Protein AF-A0A7V8G8L2-F1 (afdb_monomer_lite)

Radius of gyration: 20.31 Å; chains: 1; bounding box: 73×41×54 Å

Secondary structure (DSSP, 8-state):
-PPPPEEEHHHHHHHHHHHHHHHTT--TTHHHHHHHHHHHHHHHTT--HHHHHHHHHHHHHTTGGGGTTHHHHHHHHS-HHHHHHHHHT---HHHHHHHHTT-HHHHHHHHHHHHHHHHHTT--HHHHHHHTTTT--TTS--SSS---TTSS-HHHHHHHHHHHHHHHHHHH-HHHHHHHHHTTBTTTB-HHHHHHHHHHHHHHHHHHHTTGGGG-PPPSGGGTS-EEEHHHHHHHHHTTSGGGTTHHHHT-GGG-----S-----------

Sequence (272 aa):
MQPIAHVPLFDAIKALAFVGDLSMGQPIDHSARVAWIAARLAQAMGRDDAAQGHAACVALLRWSGCTANAPEFSDLLGDDVGGRRAMLATASAREAAAFAGTVGSLAEIHCEVSGEIARFLGLPEAVERPLRHMFENFDGSGKPAGLAAPHIPEAVYLATLAGDLEIFSRTHGLQSALRQIAERADGRYPAALVQVAQQHAVDWLHALDQGAAADLQAPEGALRDAVAPLELIADVIDLKMPWMTGFSRRADPWHRPCLGAERGLGFTEVAQ

Structure (mmCIF, N/CA/C/O backbone):
data_AF-A0A7V8G8L2-F1
#
_entry.id   AF-A0A7V8G8L2-F1
#
loop_
_atom_site.group_PDB
_atom_site.id
_atom_site.type_symbol
_atom_site.label_atom_id
_atom_site.label_alt_id
_atom_site.label_comp_id
_atom_site.label_asym_id
_atom_site.label_entity_id
_atom_site.label_seq_id
_atom_site.pdbx_PDB_ins_code
_atom_site.Cartn_x
_atom_site.Cartn_y
_atom_site.Cartn_z
_atom_site.occupancy
_atom_site.B_iso_or_equiv
_atom_site.auth_seq_id
_atom_site.auth_comp_id
_atom_site.auth_asym_id
_atom_site.auth_atom_id
_atom_site.pdbx_PDB_model_num
ATOM 1 N N . MET A 1 1 ? 11.227 -15.671 -32.724 1.00 49.16 1 MET A N 1
ATOM 2 C CA . MET A 1 1 ? 10.644 -15.135 -31.477 1.00 49.16 1 MET A CA 1
ATOM 3 C C . MET A 1 1 ? 11.327 -15.880 -30.346 1.00 49.16 1 MET A C 1
ATOM 5 O O . MET A 1 1 ? 11.223 -17.101 -30.332 1.00 49.16 1 MET A O 1
ATOM 9 N N . GLN A 1 2 ? 12.145 -15.210 -29.531 1.00 53.59 2 GLN A N 1
ATOM 10 C CA . GLN A 1 2 ? 12.732 -15.862 -28.354 1.00 53.59 2 GLN A CA 1
ATOM 11 C C . GLN A 1 2 ? 11.617 -16.179 -27.342 1.00 53.59 2 GLN A C 1
ATOM 13 O O . GLN A 1 2 ? 10.608 -15.468 -27.329 1.00 53.59 2 GLN A O 1
ATOM 18 N N . PRO A 1 3 ? 11.743 -17.263 -26.559 1.00 57.56 3 PRO A N 1
ATOM 19 C CA . PRO A 1 3 ? 10.764 -17.587 -25.533 1.00 57.56 3 PRO A CA 1
ATOM 20 C C . PRO A 1 3 ? 10.784 -16.503 -24.451 1.00 57.56 3 PRO A C 1
ATOM 22 O O . PRO A 1 3 ? 11.831 -16.221 -23.878 1.00 57.56 3 PRO A O 1
ATOM 25 N N . ILE A 1 4 ? 9.619 -15.908 -24.196 1.00 73.00 4 ILE A N 1
ATOM 26 C CA . ILE A 1 4 ? 9.381 -14.987 -23.081 1.00 73.00 4 ILE A CA 1
ATOM 27 C C . ILE A 1 4 ? 9.671 -15.756 -21.788 1.00 73.00 4 ILE A C 1
ATOM 29 O O . ILE A 1 4 ? 9.099 -16.830 -21.561 1.00 73.00 4 ILE A O 1
ATOM 33 N N . ALA A 1 5 ? 10.581 -15.247 -20.962 1.00 83.44 5 ALA A N 1
ATOM 34 C CA . ALA A 1 5 ? 10.903 -15.880 -19.692 1.00 83.44 5 ALA A CA 1
ATOM 35 C C . ALA A 1 5 ? 9.795 -15.568 -18.677 1.00 83.44 5 ALA A C 1
ATOM 37 O O . ALA A 1 5 ? 9.441 -14.411 -18.464 1.00 83.44 5 ALA A O 1
ATOM 38 N N . HIS A 1 6 ? 9.240 -16.610 -18.061 1.00 90.38 6 HIS A N 1
ATOM 39 C CA . HIS A 1 6 ? 8.133 -16.488 -17.118 1.00 90.38 6 HIS A CA 1
ATOM 40 C C . HIS A 1 6 ? 8.573 -16.876 -15.708 1.00 90.38 6 HIS A C 1
ATOM 42 O O . HIS A 1 6 ? 9.381 -17.789 -15.529 1.00 90.38 6 HIS A O 1
ATOM 48 N N . VAL A 1 7 ? 7.998 -16.208 -14.714 1.00 93.94 7 VAL A N 1
ATOM 49 C CA . VAL A 1 7 ? 8.152 -16.517 -13.285 1.00 93.94 7 VAL A CA 1
ATOM 50 C C . VAL A 1 7 ? 6.784 -16.723 -12.641 1.00 93.94 7 VAL A C 1
ATOM 52 O O . VAL A 1 7 ? 5.790 -16.246 -13.197 1.00 93.94 7 VAL A O 1
ATOM 55 N N . PRO A 1 8 ? 6.697 -17.395 -11.476 1.00 94.75 8 PRO A N 1
ATOM 56 C CA . PRO A 1 8 ? 5.461 -17.425 -10.704 1.00 94.75 8 PRO A CA 1
ATOM 57 C C . PRO A 1 8 ? 4.927 -16.006 -10.489 1.00 94.75 8 PRO A C 1
ATOM 59 O O . PRO A 1 8 ? 5.675 -15.098 -10.115 1.00 94.75 8 PRO A O 1
ATOM 62 N N . LEU A 1 9 ? 3.632 -15.800 -10.723 1.00 95.12 9 LEU A N 1
ATOM 63 C CA . LEU A 1 9 ? 3.004 -14.479 -10.666 1.00 95.12 9 LEU A CA 1
ATOM 64 C C . LEU A 1 9 ? 3.235 -13.805 -9.310 1.00 95.12 9 LEU A C 1
ATOM 66 O O . LEU A 1 9 ? 3.540 -12.617 -9.236 1.00 95.12 9 LEU A O 1
ATOM 70 N N . PHE A 1 10 ? 3.144 -14.572 -8.226 1.00 94.19 10 PHE A N 1
ATOM 71 C CA . PHE A 1 10 ? 3.362 -14.039 -6.888 1.00 94.19 10 PHE A CA 1
ATOM 72 C C . PHE A 1 10 ? 4.813 -13.595 -6.642 1.00 94.19 10 PHE A C 1
ATOM 74 O O . PHE A 1 10 ? 5.045 -12.631 -5.913 1.00 94.19 10 PHE A O 1
ATOM 81 N N . ASP A 1 11 ? 5.794 -14.228 -7.289 1.00 94.38 11 ASP A N 1
ATOM 82 C CA . ASP A 1 11 ? 7.187 -13.773 -7.240 1.00 94.38 11 ASP A CA 1
ATOM 83 C C . ASP A 1 11 ? 7.372 -12.464 -8.013 1.00 94.38 11 ASP A C 1
ATOM 85 O O . ASP A 1 11 ? 8.056 -11.565 -7.523 1.00 94.38 11 ASP A O 1
ATOM 89 N N . ALA A 1 12 ? 6.694 -12.302 -9.155 1.00 95.62 12 ALA A N 1
ATOM 90 C CA . ALA A 1 12 ? 6.661 -11.025 -9.868 1.00 95.62 12 ALA A CA 1
ATOM 91 C C . ALA A 1 12 ? 6.035 -9.911 -9.014 1.00 95.62 12 ALA A C 1
ATOM 93 O O . ALA A 1 12 ? 6.596 -8.821 -8.918 1.00 95.62 12 ALA A O 1
ATOM 94 N N . ILE A 1 13 ? 4.921 -10.191 -8.328 1.00 96.44 13 ILE A N 1
ATOM 95 C CA . ILE A 1 13 ? 4.277 -9.240 -7.408 1.00 96.44 13 ILE A CA 1
ATOM 96 C C . ILE A 1 13 ? 5.235 -8.832 -6.283 1.00 96.44 13 ILE A C 1
ATOM 98 O O . ILE A 1 13 ? 5.373 -7.642 -6.007 1.00 96.44 13 ILE A O 1
ATOM 102 N N . LYS A 1 14 ? 5.925 -9.790 -5.649 1.00 95.44 14 LYS A N 1
ATOM 103 C CA . LYS A 1 14 ? 6.911 -9.496 -4.593 1.00 95.44 14 LYS A CA 1
ATOM 104 C C . LYS A 1 14 ? 8.087 -8.668 -5.117 1.00 95.44 14 LYS A C 1
ATOM 106 O O . LYS A 1 14 ? 8.526 -7.749 -4.432 1.00 95.44 14 LYS A O 1
ATOM 111 N N . ALA A 1 15 ? 8.572 -8.950 -6.326 1.00 95.69 15 ALA A N 1
ATOM 112 C CA . ALA A 1 15 ? 9.631 -8.162 -6.954 1.00 95.69 15 ALA A CA 1
ATOM 113 C C . ALA A 1 15 ? 9.184 -6.713 -7.219 1.00 95.69 15 ALA A C 1
ATOM 115 O O . ALA A 1 15 ? 9.911 -5.773 -6.904 1.00 95.69 15 ALA A O 1
ATOM 116 N N . LEU A 1 16 ? 7.966 -6.518 -7.732 1.00 96.69 16 LEU A N 1
ATOM 117 C CA . LEU A 1 16 ? 7.388 -5.187 -7.935 1.00 96.69 16 LEU A CA 1
ATOM 118 C C . LEU A 1 16 ? 7.157 -4.448 -6.611 1.00 96.69 16 LEU A C 1
ATOM 120 O O . LEU A 1 16 ? 7.419 -3.251 -6.531 1.00 96.69 16 LEU A O 1
ATOM 124 N N . ALA A 1 17 ? 6.724 -5.155 -5.566 1.00 97.06 17 ALA A N 1
ATOM 125 C CA . ALA A 1 17 ? 6.572 -4.597 -4.225 1.00 97.06 17 ALA A CA 1
ATOM 126 C C . ALA A 1 17 ? 7.914 -4.099 -3.663 1.00 97.06 17 ALA A C 1
ATOM 128 O O . ALA A 1 17 ? 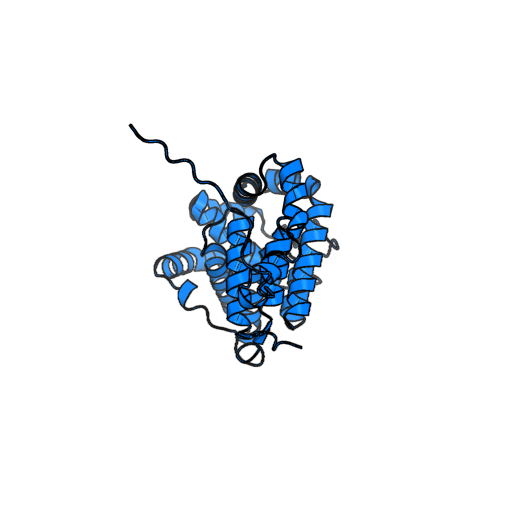7.994 -2.980 -3.162 1.00 97.06 17 ALA A O 1
ATOM 129 N N . PHE A 1 18 ? 8.983 -4.884 -3.830 1.00 95.88 18 PHE A N 1
ATOM 130 C CA . PHE A 1 18 ? 10.344 -4.498 -3.449 1.00 95.88 18 PHE A CA 1
ATOM 131 C C . PHE A 1 18 ? 10.816 -3.233 -4.186 1.00 95.88 18 PHE A C 1
ATOM 133 O O . PHE A 1 18 ? 11.329 -2.301 -3.565 1.00 95.88 18 PHE A O 1
ATOM 140 N N . VAL A 1 19 ? 10.599 -3.159 -5.504 1.00 94.75 19 VAL A N 1
ATOM 141 C CA . VAL A 1 19 ? 10.906 -1.956 -6.302 1.00 94.75 19 VAL A CA 1
ATOM 142 C C . VAL A 1 19 ? 10.087 -0.755 -5.816 1.00 94.75 19 VAL A C 1
ATOM 144 O O . VAL A 1 19 ? 10.625 0.345 -5.675 1.00 94.75 19 VAL A O 1
ATOM 147 N N . GLY A 1 20 ? 8.804 -0.964 -5.520 1.00 96.00 20 GLY A N 1
ATOM 148 C CA . GLY A 1 20 ? 7.908 0.053 -4.977 1.00 96.00 20 GLY A CA 1
ATOM 149 C C . GLY A 1 20 ? 8.378 0.599 -3.628 1.00 96.00 20 GLY A C 1
ATOM 150 O O . GLY A 1 20 ? 8.410 1.815 -3.445 1.00 96.00 20 GLY A O 1
ATOM 151 N N . ASP A 1 21 ? 8.809 -0.268 -2.710 1.00 97.25 21 ASP A N 1
ATOM 152 C CA . ASP A 1 21 ? 9.342 0.136 -1.405 1.00 97.25 21 ASP A CA 1
ATOM 153 C C . ASP A 1 21 ? 10.580 1.024 -1.552 1.00 97.25 21 ASP A C 1
ATOM 155 O O . ASP A 1 21 ? 10.631 2.109 -0.964 1.00 97.25 21 ASP A O 1
ATOM 159 N N . LEU A 1 22 ? 11.530 0.631 -2.407 1.00 95.38 22 LEU A N 1
ATOM 160 C CA . LEU A 1 22 ? 12.705 1.449 -2.714 1.00 95.38 22 LEU A CA 1
ATOM 161 C C . LEU A 1 22 ? 12.313 2.796 -3.333 1.00 95.38 22 LEU A C 1
ATOM 163 O O . LEU A 1 22 ? 12.832 3.837 -2.930 1.00 95.38 22 LEU A O 1
ATOM 167 N N . SER A 1 23 ? 11.357 2.797 -4.266 1.00 93.81 23 SER A N 1
ATOM 168 C CA . SER A 1 23 ? 10.862 4.017 -4.913 1.00 93.81 23 SER A CA 1
ATOM 169 C C . SER A 1 23 ? 10.165 4.976 -3.939 1.00 93.81 23 SER A C 1
ATOM 171 O O . SER A 1 23 ? 10.150 6.181 -4.174 1.00 93.81 23 SER A O 1
ATOM 173 N N . MET A 1 24 ? 9.603 4.458 -2.846 1.00 95.81 24 MET A N 1
ATOM 174 C CA . MET A 1 24 ? 8.942 5.237 -1.792 1.00 95.81 24 MET A CA 1
ATOM 175 C C . MET A 1 24 ? 9.854 5.532 -0.586 1.00 95.81 24 MET A C 1
ATOM 177 O O . MET A 1 24 ? 9.381 6.061 0.427 1.00 95.81 24 MET A O 1
ATOM 181 N N . GLY A 1 25 ? 11.138 5.160 -0.657 1.00 96.38 25 GLY A N 1
ATOM 182 C CA . GLY A 1 25 ? 12.112 5.342 0.424 1.00 96.38 25 GLY A CA 1
ATOM 183 C C . GLY A 1 25 ? 11.810 4.523 1.683 1.00 96.38 25 GLY A C 1
ATOM 184 O O . GLY A 1 25 ? 12.170 4.928 2.796 1.00 96.38 25 GLY A O 1
ATOM 185 N N . GLN A 1 26 ? 11.111 3.397 1.535 1.00 97.81 26 GLN A N 1
ATOM 186 C CA . GLN A 1 26 ? 10.712 2.507 2.624 1.00 97.81 26 GLN A CA 1
ATOM 187 C C . GLN A 1 26 ? 11.690 1.329 2.794 1.00 97.81 26 GLN A C 1
ATOM 189 O O . GLN A 1 26 ? 12.459 1.029 1.880 1.00 97.81 26 GLN A O 1
ATOM 194 N N . PRO A 1 27 ? 11.705 0.668 3.971 1.00 96.62 27 PRO A N 1
ATOM 195 C CA . PRO A 1 27 ? 12.410 -0.603 4.147 1.00 96.62 27 PRO A CA 1
ATOM 196 C C . PRO A 1 27 ? 11.984 -1.651 3.109 1.00 96.62 27 PRO A C 1
ATOM 198 O O . PRO A 1 27 ? 10.835 -1.660 2.683 1.00 96.62 27 PRO A O 1
ATOM 201 N N . ILE A 1 28 ? 12.896 -2.551 2.736 1.00 94.25 28 ILE A N 1
ATOM 202 C CA . ILE A 1 28 ? 12.698 -3.523 1.642 1.00 94.25 28 ILE A CA 1
ATOM 203 C C . ILE A 1 28 ? 11.610 -4.576 1.896 1.00 94.25 28 ILE A C 1
ATOM 205 O O . ILE A 1 28 ? 11.209 -5.285 0.979 1.00 94.25 28 ILE A O 1
ATOM 209 N N . ASP A 1 29 ? 11.182 -4.724 3.145 1.00 94.62 29 ASP A N 1
ATOM 210 C CA . ASP A 1 29 ? 10.135 -5.638 3.587 1.00 94.62 29 ASP A CA 1
ATOM 211 C C . ASP A 1 29 ? 8.827 -4.904 3.926 1.00 94.62 29 ASP A C 1
ATOM 213 O O . ASP A 1 29 ? 7.853 -5.533 4.346 1.00 94.62 29 ASP A O 1
ATOM 217 N N . HIS A 1 30 ? 8.774 -3.581 3.736 1.00 97.62 30 HIS A N 1
ATOM 218 C CA . HIS A 1 30 ? 7.645 -2.746 4.132 1.00 97.62 30 HIS A CA 1
ATOM 219 C C . HIS A 1 30 ? 6.335 -3.215 3.493 1.00 97.62 30 HIS A C 1
ATOM 221 O O . HIS A 1 30 ? 5.349 -3.448 4.193 1.00 97.62 30 HIS A O 1
ATOM 227 N N . SER A 1 31 ? 6.309 -3.412 2.177 1.00 98.06 31 SER A N 1
ATOM 228 C CA . SER A 1 31 ? 5.108 -3.862 1.479 1.00 98.06 31 SER A CA 1
ATOM 229 C C . SER A 1 31 ? 4.687 -5.277 1.868 1.00 98.06 31 SER A C 1
ATOM 231 O O . SER A 1 31 ? 3.488 -5.537 1.942 1.00 98.06 31 SER A O 1
ATOM 233 N N . ALA A 1 32 ? 5.627 -6.165 2.204 1.00 97.81 32 ALA A N 1
ATOM 234 C CA . ALA A 1 32 ? 5.299 -7.493 2.723 1.00 97.81 32 ALA A CA 1
ATOM 235 C C . ALA A 1 32 ? 4.646 -7.413 4.116 1.00 97.81 32 ALA A C 1
ATOM 237 O O . ALA A 1 32 ? 3.624 -8.059 4.357 1.00 97.81 32 ALA A O 1
ATOM 238 N N . ARG A 1 33 ? 5.172 -6.564 5.013 1.00 98.38 33 ARG A N 1
ATOM 239 C CA . ARG A 1 33 ? 4.575 -6.306 6.337 1.00 98.38 33 ARG A CA 1
ATOM 240 C C . ARG A 1 33 ? 3.166 -5.719 6.213 1.00 98.38 33 ARG A C 1
ATOM 242 O O . ARG A 1 33 ? 2.243 -6.192 6.875 1.00 98.38 33 ARG A O 1
ATOM 249 N N . VAL A 1 34 ? 2.978 -4.736 5.330 1.00 98.75 34 VAL A N 1
ATOM 250 C CA . VAL A 1 34 ? 1.667 -4.116 5.066 1.00 98.75 34 VAL A CA 1
ATOM 251 C C . VAL A 1 34 ? 0.683 -5.128 4.481 1.00 98.75 34 VAL A C 1
ATOM 253 O O . VAL A 1 34 ? -0.466 -5.179 4.911 1.00 98.75 34 VAL A O 1
ATOM 256 N N . ALA A 1 35 ? 1.123 -5.975 3.552 1.00 98.69 35 ALA A N 1
ATOM 257 C CA . ALA A 1 35 ? 0.282 -7.012 2.964 1.00 98.69 35 ALA A CA 1
ATOM 258 C C . ALA A 1 35 ? -0.182 -8.056 3.976 1.00 98.69 35 ALA A C 1
ATOM 260 O O . ALA A 1 35 ? -1.350 -8.447 3.970 1.00 98.69 35 ALA A O 1
ATOM 261 N N . TRP A 1 36 ? 0.701 -8.449 4.893 1.00 98.56 36 TRP A N 1
ATOM 262 C CA . TRP A 1 36 ? 0.339 -9.337 5.986 1.00 98.56 36 TRP A CA 1
ATOM 263 C C . TRP A 1 36 ? -0.710 -8.703 6.914 1.00 98.56 36 TRP A C 1
ATOM 265 O O . TRP A 1 36 ? -1.715 -9.343 7.223 1.00 98.56 36 TRP A O 1
ATOM 275 N N . ILE A 1 37 ? -0.549 -7.428 7.299 1.00 98.69 37 ILE A N 1
ATOM 276 C CA . ILE A 1 37 ? -1.550 -6.716 8.118 1.00 98.69 37 ILE A CA 1
ATOM 277 C C . ILE A 1 37 ? -2.880 -6.590 7.365 1.00 98.69 37 ILE A C 1
ATOM 279 O O . ILE A 1 37 ? -3.931 -6.827 7.953 1.00 98.69 37 ILE A O 1
ATOM 283 N N . ALA A 1 38 ? -2.859 -6.260 6.071 1.00 98.75 38 ALA A N 1
ATOM 284 C CA . ALA A 1 38 ? -4.069 -6.139 5.257 1.00 98.75 38 ALA A CA 1
ATOM 285 C C . ALA A 1 38 ? -4.858 -7.460 5.191 1.00 98.75 38 ALA A C 1
ATOM 287 O O . ALA A 1 38 ? -6.082 -7.449 5.335 1.00 98.75 38 ALA A O 1
ATOM 288 N N . ALA A 1 39 ? -4.169 -8.599 5.059 1.00 98.19 39 ALA A N 1
ATOM 289 C CA . ALA A 1 39 ? -4.795 -9.918 5.139 1.00 98.19 39 ALA A CA 1
ATOM 290 C C . ALA A 1 39 ? -5.401 -10.188 6.526 1.00 98.19 39 ALA A C 1
ATOM 292 O O . ALA A 1 39 ? -6.525 -10.676 6.622 1.00 98.19 39 ALA A O 1
ATOM 293 N N . ARG A 1 40 ? -4.704 -9.825 7.612 1.00 98.38 40 ARG A N 1
ATOM 294 C CA . ARG A 1 40 ? -5.221 -9.985 8.983 1.00 98.38 40 ARG A CA 1
ATOM 295 C C . ARG A 1 40 ? -6.410 -9.082 9.282 1.00 98.38 40 ARG A C 1
ATOM 297 O O . ARG A 1 40 ? -7.338 -9.521 9.954 1.00 98.38 40 ARG A O 1
ATOM 304 N N . LEU A 1 41 ? -6.426 -7.865 8.744 1.00 98.69 41 LEU A N 1
ATOM 305 C CA . LEU A 1 41 ? -7.585 -6.979 8.805 1.00 98.69 41 LEU A CA 1
ATOM 306 C C . LEU A 1 41 ? -8.781 -7.602 8.077 1.00 98.69 41 LEU A C 1
ATOM 308 O O . LEU A 1 41 ? -9.858 -7.681 8.659 1.00 98.69 41 LEU A O 1
ATOM 312 N N . ALA A 1 42 ? -8.594 -8.108 6.852 1.00 98.25 42 ALA A N 1
ATOM 313 C CA . ALA A 1 42 ? -9.650 -8.812 6.118 1.00 98.25 42 ALA A CA 1
ATOM 314 C C . ALA A 1 42 ? -10.191 -10.010 6.919 1.00 98.25 42 ALA A C 1
ATOM 316 O O . ALA A 1 42 ? -11.401 -10.166 7.076 1.00 98.25 42 ALA A O 1
ATOM 317 N N . GLN A 1 43 ? -9.291 -10.817 7.483 1.00 97.75 43 GLN A N 1
ATOM 318 C CA . GLN A 1 43 ? -9.638 -11.969 8.310 1.00 97.75 43 GLN A CA 1
ATOM 319 C C . GLN A 1 43 ? -10.449 -11.559 9.550 1.00 97.75 43 GLN A C 1
ATOM 321 O O . GLN A 1 43 ? -11.497 -12.138 9.824 1.00 97.75 43 GLN A O 1
ATOM 326 N N . ALA A 1 44 ? -9.997 -10.540 10.286 1.00 98.25 44 ALA A N 1
ATOM 327 C CA . ALA A 1 44 ? -10.674 -10.040 11.482 1.00 98.25 44 ALA A CA 1
ATOM 328 C C . ALA A 1 44 ? -12.036 -9.391 11.167 1.00 98.25 44 ALA A C 1
ATOM 330 O O . ALA A 1 44 ? -12.942 -9.417 11.995 1.00 98.25 44 ALA A O 1
ATOM 331 N N . MET A 1 45 ? -12.211 -8.884 9.944 1.00 97.81 45 MET A N 1
ATOM 332 C CA . MET A 1 45 ? -13.492 -8.418 9.397 1.00 97.81 45 MET A CA 1
ATOM 333 C C . MET A 1 45 ? -14.402 -9.564 8.906 1.00 97.81 45 MET A C 1
ATOM 335 O O . MET A 1 45 ? -15.485 -9.308 8.377 1.00 97.81 45 MET A O 1
ATOM 339 N N . GLY A 1 46 ? -13.990 -10.827 9.066 1.00 97.69 46 GLY A N 1
ATOM 340 C CA . GLY A 1 46 ? -14.766 -12.009 8.684 1.00 97.69 46 GLY A CA 1
ATOM 341 C C . GLY A 1 46 ? -14.765 -12.305 7.183 1.00 97.69 46 GLY A C 1
ATOM 342 O O . GLY A 1 46 ? -15.716 -12.906 6.680 1.00 97.69 46 GLY A O 1
ATOM 343 N N . ARG A 1 47 ? -13.742 -11.853 6.446 1.00 97.25 47 ARG A N 1
ATOM 344 C CA . ARG A 1 47 ? -13.591 -12.133 5.011 1.00 97.25 47 ARG A CA 1
ATOM 345 C C . ARG A 1 47 ? -12.953 -13.499 4.765 1.00 97.25 47 ARG A C 1
ATOM 347 O O . ARG A 1 47 ? -12.120 -13.960 5.545 1.00 97.25 47 ARG A O 1
ATOM 354 N N . ASP A 1 48 ? -13.351 -14.130 3.665 1.00 95.19 48 ASP A N 1
ATOM 355 C CA . ASP A 1 48 ? -12.820 -15.426 3.244 1.00 95.19 48 ASP A CA 1
ATOM 356 C C . ASP A 1 48 ? -11.345 -15.348 2.809 1.00 95.19 48 ASP A C 1
ATOM 358 O O . ASP A 1 48 ? -10.763 -14.270 2.664 1.00 95.19 48 ASP A O 1
ATOM 362 N N . ASP A 1 49 ? -10.721 -16.509 2.614 1.00 93.44 49 ASP A N 1
ATOM 363 C CA . ASP A 1 49 ? -9.292 -16.607 2.295 1.00 93.44 49 ASP A CA 1
ATOM 364 C C . ASP A 1 49 ? -8.946 -15.971 0.938 1.00 93.44 49 ASP A C 1
ATOM 366 O O . ASP A 1 49 ? -7.861 -15.409 0.766 1.00 93.44 49 ASP A O 1
ATOM 370 N N . ALA A 1 50 ? -9.885 -15.984 -0.015 1.00 93.38 50 ALA A N 1
ATOM 371 C CA . ALA A 1 50 ? -9.713 -15.322 -1.304 1.00 93.38 50 ALA A CA 1
ATOM 372 C C . ALA A 1 50 ? -9.631 -13.797 -1.136 1.00 93.38 50 ALA A C 1
ATOM 374 O O . ALA A 1 50 ? -8.713 -13.161 -1.653 1.00 93.38 50 ALA A O 1
ATOM 375 N N . ALA A 1 51 ? -10.547 -13.200 -0.373 1.00 95.31 51 ALA A N 1
ATOM 376 C CA . ALA A 1 51 ? -10.538 -11.773 -0.075 1.00 95.31 51 ALA A CA 1
ATOM 377 C C . ALA A 1 51 ? -9.321 -11.356 0.767 1.00 95.31 51 ALA A C 1
ATOM 379 O O . ALA A 1 51 ? -8.745 -10.298 0.508 1.00 95.31 51 ALA A O 1
ATOM 380 N N . GLN A 1 52 ? -8.881 -12.191 1.716 1.00 96.38 52 GLN A N 1
ATOM 381 C CA . GLN A 1 52 ? -7.626 -11.977 2.448 1.00 96.38 52 GLN A CA 1
ATOM 382 C C . GLN A 1 52 ? -6.425 -11.927 1.490 1.00 96.38 52 GLN A C 1
ATOM 384 O O . GLN A 1 52 ? -5.613 -11.002 1.556 1.00 96.38 52 GLN A O 1
ATOM 389 N N . GLY A 1 53 ? -6.342 -12.880 0.556 1.00 95.50 53 GLY A N 1
ATOM 390 C CA . GLY A 1 53 ? -5.298 -12.921 -0.466 1.00 95.50 53 GLY A CA 1
ATOM 391 C C . GLY A 1 53 ? -5.339 -11.723 -1.420 1.00 95.50 53 GLY A C 1
ATOM 392 O O . GLY A 1 53 ? -4.301 -11.131 -1.714 1.00 95.50 53 GLY A O 1
ATOM 393 N N . HIS A 1 54 ? -6.529 -11.300 -1.855 1.00 96.62 54 HIS A N 1
ATOM 394 C CA . HIS A 1 54 ? -6.683 -10.099 -2.678 1.00 96.62 54 HIS A CA 1
ATOM 395 C C . HIS A 1 54 ? -6.239 -8.834 -1.936 1.00 96.62 54 HIS A C 1
ATOM 397 O O . HIS A 1 54 ? -5.512 -8.026 -2.510 1.00 96.62 54 HIS A O 1
ATOM 403 N N . ALA A 1 55 ? -6.603 -8.677 -0.658 1.00 97.88 55 ALA A N 1
ATOM 404 C CA . ALA A 1 55 ? -6.152 -7.552 0.161 1.00 97.88 55 ALA A CA 1
ATOM 405 C C . ALA A 1 55 ? -4.619 -7.519 0.292 1.00 97.88 55 ALA A C 1
ATOM 407 O O . ALA A 1 55 ? -4.017 -6.450 0.171 1.00 97.88 55 ALA A O 1
ATOM 408 N N . ALA A 1 56 ? -3.979 -8.682 0.460 1.00 98.00 56 ALA A N 1
ATOM 409 C CA . ALA A 1 56 ? -2.522 -8.793 0.456 1.00 98.00 56 ALA A CA 1
ATOM 410 C C . ALA A 1 56 ? -1.910 -8.384 -0.895 1.00 98.00 56 ALA A C 1
ATOM 412 O O . ALA A 1 56 ? -0.952 -7.614 -0.921 1.00 98.00 56 ALA A O 1
ATOM 413 N N . CYS A 1 57 ? -2.468 -8.835 -2.023 1.00 98.00 57 CYS A N 1
ATOM 414 C CA . CYS A 1 57 ? -1.994 -8.440 -3.354 1.00 98.00 57 CYS A CA 1
ATOM 415 C C . CYS A 1 57 ? -2.147 -6.934 -3.614 1.00 98.00 57 CYS A C 1
ATOM 417 O O . CYS A 1 57 ? -1.213 -6.311 -4.118 1.00 98.00 57 CYS A O 1
ATOM 419 N N . VAL A 1 58 ? -3.286 -6.340 -3.239 1.00 98.62 58 VAL A N 1
ATOM 420 C CA . VAL A 1 58 ? -3.509 -4.886 -3.331 1.00 98.62 58 VAL A CA 1
ATOM 421 C C . VAL A 1 58 ? -2.464 -4.144 -2.508 1.00 98.62 58 VAL A C 1
ATOM 423 O O . VAL A 1 58 ? -1.832 -3.219 -3.006 1.00 98.62 58 VAL A O 1
ATOM 426 N N . ALA A 1 59 ? -2.221 -4.581 -1.273 1.00 98.62 59 ALA A N 1
ATOM 427 C CA . ALA A 1 59 ? -1.197 -3.996 -0.424 1.00 98.62 59 ALA A CA 1
ATOM 428 C C . ALA A 1 59 ? 0.212 -4.117 -1.027 1.00 98.62 59 ALA A C 1
ATOM 430 O O . ALA A 1 59 ? 0.917 -3.111 -1.063 1.00 98.62 59 ALA A O 1
ATOM 431 N N . LEU A 1 60 ? 0.615 -5.282 -1.549 1.00 98.44 60 LEU A N 1
ATOM 432 C CA . LEU A 1 60 ? 1.922 -5.472 -2.202 1.00 98.44 60 LEU A CA 1
ATOM 433 C C . LEU A 1 60 ? 2.115 -4.525 -3.394 1.00 98.44 60 LEU A C 1
ATOM 435 O O . LEU A 1 60 ? 3.182 -3.940 -3.556 1.00 98.44 60 LEU A O 1
ATOM 439 N N . LEU A 1 61 ? 1.076 -4.352 -4.211 1.00 98.12 61 LEU A N 1
ATOM 440 C CA . LEU A 1 61 ? 1.134 -3.561 -5.441 1.00 98.12 61 LEU A CA 1
ATOM 441 C C . LEU A 1 61 ? 0.759 -2.093 -5.254 1.00 98.12 61 LEU A C 1
ATOM 443 O O . LEU A 1 61 ? 0.820 -1.338 -6.226 1.00 98.12 61 LEU A O 1
ATOM 447 N N . ARG A 1 62 ? 0.412 -1.657 -4.037 1.00 97.56 62 ARG A N 1
ATOM 448 C CA . ARG A 1 62 ? -0.076 -0.292 -3.795 1.00 97.56 62 ARG A CA 1
ATOM 449 C C . ARG A 1 62 ? 0.908 0.785 -4.247 1.00 97.56 62 ARG A C 1
ATOM 451 O O . ARG A 1 62 ? 0.462 1.877 -4.528 1.00 97.56 62 ARG A O 1
ATOM 458 N N . TRP A 1 63 ? 2.214 0.494 -4.331 1.00 95.81 63 TRP A N 1
ATOM 459 C CA . TRP A 1 63 ? 3.259 1.419 -4.804 1.00 95.81 63 TRP A CA 1
ATOM 460 C C . TRP A 1 63 ? 3.734 1.172 -6.238 1.00 95.81 63 TRP A C 1
ATOM 462 O O . TRP A 1 63 ? 4.645 1.856 -6.698 1.00 95.81 63 TRP A O 1
ATOM 472 N N . SER A 1 64 ? 3.122 0.237 -6.964 1.00 95.19 64 SER A N 1
ATOM 473 C CA . SER A 1 64 ? 3.565 -0.142 -8.312 1.00 95.19 64 SER A CA 1
ATOM 474 C C . SER A 1 64 ? 3.526 1.025 -9.308 1.00 95.19 64 SER A C 1
ATOM 476 O O . SER A 1 64 ? 4.451 1.174 -10.099 1.00 95.19 64 SER A O 1
ATOM 478 N N . GLY A 1 65 ? 2.539 1.920 -9.209 1.00 94.31 65 GLY A N 1
ATOM 479 C CA . GLY A 1 65 ? 2.459 3.137 -10.021 1.00 94.31 65 GLY A CA 1
ATOM 480 C C . GLY A 1 65 ? 3.371 4.288 -9.581 1.00 94.31 65 GLY A C 1
ATOM 481 O O . GLY A 1 65 ? 3.452 5.296 -10.276 1.00 94.31 65 GLY A O 1
ATOM 482 N N . CYS A 1 66 ? 4.075 4.188 -8.446 1.00 92.62 66 CYS A N 1
ATOM 483 C CA . CYS A 1 66 ? 4.963 5.261 -7.970 1.00 92.62 66 CYS A CA 1
ATOM 484 C C . CYS A 1 66 ? 6.240 5.418 -8.804 1.00 92.62 66 CYS A C 1
ATOM 486 O O . CYS A 1 66 ? 6.932 6.426 -8.670 1.00 92.62 66 CYS A O 1
ATOM 488 N N . THR A 1 67 ? 6.580 4.432 -9.638 1.00 87.88 67 THR A N 1
ATOM 489 C CA . THR A 1 67 ? 7.685 4.566 -10.592 1.00 87.88 67 THR A CA 1
ATOM 490 C C . THR A 1 67 ? 7.325 5.562 -11.696 1.00 87.88 67 THR A C 1
ATOM 492 O O . THR A 1 67 ? 8.163 6.364 -12.081 1.00 87.88 67 THR A O 1
ATOM 495 N N . ALA A 1 68 ? 6.062 5.615 -12.122 1.00 90.50 68 ALA A N 1
ATOM 496 C CA . ALA A 1 68 ? 5.616 6.450 -13.239 1.00 90.50 68 ALA A CA 1
ATOM 497 C C . ALA A 1 68 ? 5.596 7.957 -12.986 1.00 90.50 68 ALA A C 1
ATOM 499 O O . ALA A 1 68 ? 5.587 8.721 -13.941 1.00 90.50 68 ALA A O 1
ATOM 500 N N . ASN A 1 69 ? 5.558 8.379 -11.723 1.00 91.38 69 ASN A N 1
ATOM 501 C CA . ASN A 1 69 ? 5.481 9.788 -11.336 1.00 91.38 69 ASN A CA 1
ATOM 502 C C . ASN A 1 69 ? 6.702 10.232 -10.510 1.00 91.38 69 ASN A C 1
ATOM 504 O O . ASN A 1 69 ? 6.625 11.152 -9.691 1.00 91.38 69 ASN A O 1
ATOM 508 N N . ALA A 1 70 ? 7.822 9.510 -10.629 1.00 88.81 70 ALA A N 1
ATOM 509 C CA . ALA A 1 70 ? 9.055 9.827 -9.914 1.00 88.81 70 ALA A CA 1
ATOM 510 C C . ALA A 1 70 ? 9.659 11.188 -10.327 1.00 88.81 70 ALA A C 1
ATOM 512 O O . ALA A 1 70 ? 9.967 11.960 -9.416 1.00 88.81 70 ALA A O 1
ATOM 513 N N . PRO A 1 71 ? 9.769 11.542 -11.627 1.00 89.56 71 PRO A N 1
ATOM 514 C CA . PRO A 1 71 ? 10.290 12.848 -12.041 1.00 89.56 71 PRO A CA 1
ATOM 515 C C . PRO A 1 71 ? 9.484 14.019 -11.471 1.00 89.56 71 PRO A C 1
ATOM 517 O O . PRO A 1 71 ? 10.054 14.944 -10.905 1.00 89.56 71 PRO A O 1
ATOM 520 N N . GLU A 1 72 ? 8.156 13.943 -11.520 1.00 91.56 72 GLU A N 1
ATOM 521 C CA . GLU A 1 72 ? 7.277 15.004 -11.034 1.00 91.56 72 GLU A CA 1
ATOM 522 C C . GLU A 1 72 ? 7.356 15.166 -9.511 1.00 91.56 72 GLU A C 1
ATOM 524 O O . GLU A 1 72 ? 7.274 16.280 -8.995 1.00 91.56 72 GLU A O 1
ATOM 529 N N . PHE A 1 73 ? 7.551 14.071 -8.769 1.00 89.50 73 PHE A N 1
ATOM 530 C CA . PHE A 1 73 ? 7.819 14.152 -7.331 1.00 89.50 73 PHE A CA 1
ATOM 531 C C . PHE A 1 73 ? 9.206 14.727 -7.028 1.00 89.50 73 PHE A C 1
ATOM 533 O O . PHE A 1 73 ? 9.347 15.443 -6.038 1.00 89.50 73 PHE A O 1
ATOM 540 N N . SER A 1 74 ? 10.210 14.449 -7.864 1.00 90.69 74 SER A N 1
ATOM 541 C CA . SER A 1 74 ? 11.532 15.069 -7.745 1.00 90.69 74 SER A CA 1
ATOM 542 C C . SER A 1 74 ? 11.454 16.576 -7.989 1.00 90.69 74 SER A C 1
ATOM 544 O O . SER A 1 74 ? 12.066 17.336 -7.246 1.00 90.69 74 SER A O 1
ATOM 546 N N . ASP A 1 75 ? 10.674 17.023 -8.972 1.00 91.50 75 ASP A N 1
ATOM 547 C CA . ASP A 1 75 ? 10.458 18.450 -9.235 1.00 91.50 75 ASP A CA 1
ATOM 548 C C . ASP A 1 75 ? 9.689 19.130 -8.091 1.00 91.50 75 ASP A C 1
ATOM 550 O O . ASP A 1 75 ? 10.002 20.258 -7.706 1.00 91.50 75 ASP A O 1
ATOM 554 N N . LEU A 1 76 ? 8.699 18.438 -7.515 1.00 90.06 76 LEU A N 1
ATOM 555 C CA . LEU A 1 76 ? 7.871 18.959 -6.426 1.00 90.06 76 LEU A CA 1
ATOM 556 C C . LEU A 1 76 ? 8.620 19.053 -5.088 1.00 90.06 76 LEU A C 1
ATOM 558 O O . LEU A 1 76 ? 8.437 20.022 -4.350 1.00 90.06 76 LEU A O 1
ATOM 562 N N . LEU A 1 77 ? 9.404 18.029 -4.739 1.00 89.75 77 LEU A N 1
ATOM 563 C CA . LEU A 1 77 ? 10.016 17.879 -3.411 1.00 89.75 77 LEU A CA 1
ATOM 564 C C . LEU A 1 77 ? 11.533 18.099 -3.405 1.00 89.75 77 LEU A C 1
ATOM 566 O O . LEU A 1 77 ? 12.136 18.124 -2.333 1.00 89.75 77 LEU A O 1
ATOM 570 N N . GLY A 1 78 ? 12.164 18.227 -4.573 1.00 91.19 78 GLY A N 1
ATOM 571 C CA . GLY A 1 78 ? 13.622 18.258 -4.743 1.00 91.19 78 GLY A CA 1
ATOM 572 C C . GLY A 1 78 ? 14.308 16.893 -4.593 1.00 91.19 78 GLY A C 1
ATOM 573 O O . GLY A 1 78 ? 15.468 16.751 -4.969 1.00 91.19 78 GLY A O 1
ATOM 574 N N . ASP A 1 79 ? 13.600 15.903 -4.047 1.00 92.00 79 ASP A N 1
ATOM 575 C CA . ASP A 1 79 ? 14.032 14.522 -3.831 1.00 92.00 79 ASP A CA 1
ATOM 576 C C . ASP A 1 79 ? 12.780 13.635 -3.819 1.00 92.00 79 ASP A C 1
ATOM 578 O O . ASP A 1 79 ? 11.947 13.735 -2.911 1.00 92.00 79 ASP A O 1
ATOM 582 N N . ASP A 1 80 ? 12.616 12.782 -4.832 1.00 92.19 80 ASP A N 1
ATOM 583 C CA . ASP A 1 80 ? 11.448 11.912 -4.923 1.00 92.19 80 ASP A CA 1
ATOM 584 C C . ASP A 1 80 ? 11.449 10.858 -3.808 1.00 92.19 80 ASP A C 1
ATOM 586 O O . ASP A 1 80 ? 10.418 10.641 -3.174 1.00 92.19 80 ASP A O 1
ATOM 590 N N . VAL A 1 81 ? 12.589 10.235 -3.508 1.00 94.75 81 VAL A N 1
ATOM 591 C CA . VAL A 1 81 ? 12.681 9.131 -2.541 1.00 94.75 81 VAL A CA 1
ATOM 592 C C . VAL A 1 81 ? 12.597 9.647 -1.105 1.00 94.75 81 VAL A C 1
ATOM 594 O O . VAL A 1 81 ? 11.743 9.204 -0.327 1.00 94.75 81 VAL A O 1
ATOM 597 N N . GLY A 1 82 ? 13.461 10.593 -0.735 1.00 94.19 82 GLY A N 1
ATOM 598 C CA . GLY A 1 82 ? 13.471 11.187 0.601 1.00 94.19 82 GLY A CA 1
ATOM 599 C C . GLY A 1 82 ? 12.195 11.977 0.883 1.00 94.19 82 GLY A C 1
ATOM 600 O O . GLY A 1 82 ? 11.614 11.851 1.967 1.00 94.19 82 GLY A O 1
ATOM 601 N N . GLY A 1 83 ? 11.697 12.710 -0.116 1.00 93.75 83 GLY A N 1
ATOM 602 C CA . GLY A 1 83 ? 10.449 13.458 -0.029 1.00 93.75 83 GLY A CA 1
ATOM 603 C C . GLY A 1 83 ? 9.237 12.555 0.205 1.00 93.75 83 GLY A C 1
ATOM 604 O O . GLY A 1 83 ? 8.454 12.802 1.124 1.00 93.75 83 GLY A O 1
ATOM 605 N N . ARG A 1 84 ? 9.104 11.453 -0.547 1.00 94.69 84 ARG A N 1
ATOM 606 C CA . ARG A 1 84 ? 8.019 10.473 -0.341 1.00 94.69 84 ARG A CA 1
ATOM 607 C C . ARG A 1 84 ? 8.115 9.772 1.006 1.00 94.69 84 ARG A C 1
ATOM 609 O O . ARG A 1 84 ? 7.088 9.568 1.654 1.00 94.69 84 ARG A O 1
ATOM 616 N N . ARG A 1 85 ? 9.327 9.435 1.461 1.00 96.38 85 ARG A N 1
ATOM 617 C CA . ARG A 1 85 ? 9.535 8.857 2.796 1.00 96.38 85 ARG A CA 1
ATOM 618 C C . ARG A 1 85 ? 9.025 9.794 3.889 1.00 96.38 85 ARG A C 1
ATOM 620 O O . ARG A 1 85 ? 8.334 9.335 4.796 1.00 96.38 85 ARG A O 1
ATOM 627 N N . ALA A 1 86 ? 9.357 11.082 3.802 1.00 94.12 86 ALA A N 1
ATOM 628 C CA . ALA A 1 86 ? 8.902 12.092 4.753 1.00 94.12 86 ALA A CA 1
ATOM 629 C C . ALA A 1 86 ? 7.381 12.294 4.687 1.00 94.12 86 ALA A C 1
ATOM 631 O O . ALA A 1 86 ? 6.724 12.267 5.724 1.00 94.12 86 ALA A O 1
ATOM 632 N N . MET A 1 87 ? 6.826 12.400 3.476 1.00 93.75 87 MET A N 1
ATOM 633 C CA . MET A 1 87 ? 5.386 12.514 3.223 1.00 93.75 87 MET A CA 1
ATOM 634 C C . MET A 1 87 ? 4.597 11.369 3.869 1.00 93.75 87 MET A C 1
ATOM 636 O O . MET A 1 87 ? 3.618 11.604 4.572 1.00 93.75 87 MET A O 1
ATOM 640 N N . LEU A 1 88 ? 5.019 10.119 3.659 1.00 94.44 88 LEU A N 1
ATOM 641 C CA . LEU A 1 88 ? 4.340 8.959 4.240 1.00 94.44 88 LEU A CA 1
ATOM 642 C C . LEU A 1 88 ? 4.459 8.909 5.770 1.00 94.44 88 LEU A C 1
ATOM 644 O O . LEU A 1 88 ? 3.586 8.358 6.432 1.00 94.44 88 LEU A O 1
ATOM 648 N N . ALA A 1 89 ? 5.519 9.486 6.341 1.00 94.56 89 ALA A N 1
ATOM 649 C CA . ALA A 1 89 ? 5.700 9.580 7.785 1.00 94.56 89 ALA A CA 1
ATOM 650 C C . ALA A 1 89 ? 4.897 10.729 8.427 1.00 94.56 89 ALA A C 1
ATOM 652 O O . ALA A 1 89 ? 4.908 10.851 9.655 1.00 94.56 89 ALA A O 1
ATOM 653 N N . THR A 1 90 ? 4.201 11.571 7.652 1.00 93.25 90 THR A N 1
ATOM 654 C CA . THR A 1 90 ? 3.420 12.699 8.174 1.00 93.25 90 THR A CA 1
ATOM 655 C C . THR A 1 90 ? 2.220 12.224 8.999 1.00 93.25 90 THR A C 1
ATOM 657 O O . THR A 1 90 ? 1.158 11.851 8.498 1.00 93.25 90 THR A O 1
ATOM 660 N N . ALA A 1 91 ? 2.400 12.303 10.315 1.00 84.62 91 ALA A N 1
ATOM 661 C CA . ALA A 1 91 ? 1.435 11.926 11.338 1.00 84.62 91 ALA A CA 1
ATOM 662 C C . ALA A 1 91 ? 0.179 12.805 11.375 1.00 84.62 91 ALA A C 1
ATOM 664 O O . ALA A 1 91 ? -0.927 12.332 11.649 1.00 84.62 91 ALA A O 1
ATOM 665 N N . SER A 1 92 ? 0.343 14.097 11.100 1.00 92.12 92 SER A N 1
ATOM 666 C CA . SER A 1 92 ? -0.726 15.088 11.169 1.00 92.12 92 SER A CA 1
ATOM 667 C C . SER A 1 92 ? -1.712 14.902 10.019 1.00 92.12 92 SER A C 1
ATOM 669 O O . SER A 1 92 ? -1.358 15.074 8.853 1.00 92.12 92 SER A O 1
ATOM 671 N N . ALA A 1 93 ? -2.971 14.595 10.343 1.00 89.12 93 ALA A N 1
ATOM 672 C CA . ALA A 1 93 ? -4.028 14.461 9.340 1.00 89.12 93 ALA A CA 1
ATOM 673 C C . ALA A 1 93 ? -4.223 15.760 8.537 1.00 89.12 93 ALA A C 1
ATOM 675 O O . ALA A 1 93 ? -4.441 15.719 7.329 1.00 89.12 93 ALA A O 1
ATOM 676 N N . ARG A 1 94 ? -4.074 16.921 9.189 1.00 89.94 94 ARG A N 1
ATOM 677 C CA . ARG A 1 94 ? -4.179 18.235 8.541 1.00 89.94 94 ARG A CA 1
ATOM 678 C C . ARG A 1 94 ? -3.057 18.475 7.533 1.00 89.94 94 ARG A C 1
ATOM 680 O O . ARG A 1 94 ? -3.326 18.964 6.442 1.00 89.94 94 ARG A O 1
ATOM 687 N N . GLU A 1 95 ? -1.814 18.172 7.903 1.00 91.00 95 GLU A N 1
ATOM 688 C CA . GLU A 1 95 ? -0.665 18.336 7.000 1.00 91.00 95 GLU A CA 1
ATOM 689 C C . GLU A 1 95 ? -0.759 17.361 5.827 1.00 91.00 95 GLU A C 1
ATOM 691 O O . GLU A 1 95 ? -0.571 17.767 4.683 1.00 91.00 95 GLU A O 1
ATOM 696 N N . ALA A 1 96 ? -1.146 16.111 6.097 1.00 89.06 96 ALA A N 1
ATOM 697 C CA . ALA A 1 96 ? -1.384 15.113 5.063 1.00 89.06 96 ALA A CA 1
ATOM 698 C C . ALA A 1 96 ? -2.489 15.553 4.085 1.00 89.06 96 ALA A C 1
ATOM 700 O O . ALA A 1 96 ? -2.301 15.456 2.877 1.00 89.06 96 ALA A O 1
ATOM 701 N N . ALA A 1 97 ? -3.608 16.094 4.579 1.00 88.25 97 ALA A N 1
ATOM 702 C CA . ALA A 1 97 ? -4.690 16.606 3.735 1.00 88.25 97 ALA A CA 1
ATOM 703 C C . ALA A 1 97 ? -4.264 17.831 2.907 1.00 88.25 97 ALA A C 1
ATOM 705 O O . ALA A 1 97 ? -4.598 17.929 1.727 1.00 88.25 97 ALA A O 1
ATOM 706 N N . ALA A 1 98 ? -3.498 18.752 3.502 1.00 89.88 98 ALA A N 1
ATOM 707 C CA . ALA A 1 98 ? -2.962 19.908 2.788 1.00 89.88 98 ALA A CA 1
ATOM 708 C C . ALA A 1 98 ? -2.032 19.478 1.645 1.00 89.88 98 ALA A C 1
ATOM 710 O O . ALA A 1 98 ? -2.141 20.003 0.540 1.00 89.88 98 ALA A O 1
ATOM 711 N N . PHE A 1 99 ? -1.166 18.492 1.897 1.00 88.62 99 PHE A N 1
ATOM 712 C CA . PHE A 1 99 ? -0.291 17.925 0.878 1.00 88.62 99 PHE A CA 1
ATOM 713 C C . PHE A 1 99 ? -1.068 17.146 -0.191 1.00 88.62 99 PHE A C 1
ATOM 715 O O . PHE A 1 99 ? -0.808 17.301 -1.377 1.00 88.62 99 PHE A O 1
ATOM 722 N N . ALA A 1 100 ? -2.074 16.355 0.189 1.00 87.62 100 ALA A N 1
ATOM 723 C CA . ALA A 1 100 ? -2.921 15.640 -0.768 1.00 87.62 100 ALA A CA 1
ATOM 724 C C . ALA A 1 100 ? -3.571 16.596 -1.788 1.00 87.62 100 ALA A C 1
ATOM 726 O O . ALA A 1 100 ? -3.652 16.279 -2.975 1.00 87.62 100 ALA A O 1
ATOM 727 N N . GLY A 1 101 ? -3.949 17.801 -1.347 1.00 86.19 101 GLY A N 1
ATOM 728 C CA . GLY A 1 101 ? -4.469 18.859 -2.213 1.00 86.19 101 GLY A CA 1
ATOM 729 C C . GLY A 1 101 ? -3.493 19.362 -3.287 1.00 86.19 101 GLY A C 1
ATOM 730 O O . GLY A 1 101 ? -3.944 19.964 -4.259 1.00 86.19 101 GLY A O 1
ATOM 731 N N . THR A 1 102 ? -2.184 19.115 -3.157 1.00 87.62 102 THR A N 1
ATOM 732 C CA . THR A 1 102 ? -1.163 19.556 -4.125 1.00 87.62 102 THR A CA 1
ATOM 733 C C . THR A 1 102 ? -0.707 18.459 -5.087 1.00 87.62 102 THR A C 1
ATOM 735 O O . THR A 1 102 ? -0.059 18.771 -6.082 1.00 87.62 102 THR A O 1
ATOM 738 N N . VAL A 1 103 ? -1.060 17.193 -4.835 1.00 88.44 103 VAL A N 1
ATOM 739 C CA . VAL A 1 103 ? -0.569 16.029 -5.602 1.00 88.44 103 VAL A CA 1
ATOM 740 C C . VAL A 1 103 ? -1.667 15.249 -6.331 1.00 88.44 103 VAL A C 1
ATOM 742 O O . VAL A 1 103 ? -1.463 14.096 -6.702 1.00 88.44 103 VAL A O 1
ATOM 745 N N . GLY A 1 104 ? -2.829 15.865 -6.572 1.00 87.69 104 GLY A N 1
ATOM 746 C CA . GLY A 1 104 ? -3.989 15.207 -7.192 1.00 87.69 104 GLY A CA 1
ATOM 747 C C . GLY A 1 104 ? -3.694 14.543 -8.545 1.00 87.69 104 GLY A C 1
ATOM 748 O O . GLY A 1 104 ? -3.979 13.361 -8.716 1.00 87.69 104 GLY A O 1
ATOM 749 N N . SER A 1 105 ? -3.047 15.251 -9.476 1.00 89.81 105 SER A N 1
ATOM 750 C CA . SER A 1 105 ? -2.668 14.683 -10.783 1.00 89.81 105 SER A CA 1
ATOM 751 C C . SER A 1 105 ? -1.641 13.551 -10.664 1.00 89.81 105 SER A C 1
ATOM 753 O O . SER A 1 105 ? -1.656 12.600 -11.440 1.00 89.81 105 SER A O 1
ATOM 755 N N . LEU A 1 106 ? -0.764 13.606 -9.659 1.00 91.25 106 LEU A N 1
ATOM 756 C CA . LEU A 1 106 ? 0.213 12.547 -9.404 1.00 91.25 106 LEU A CA 1
ATOM 757 C C . LEU A 1 106 ? -0.457 11.296 -8.833 1.00 91.25 106 LEU A C 1
ATOM 759 O O . LEU A 1 106 ? -0.044 10.183 -9.161 1.00 91.25 106 LEU A O 1
ATOM 763 N N . ALA A 1 107 ? -1.492 11.474 -8.009 1.00 90.06 107 ALA A N 1
ATOM 764 C CA . ALA A 1 107 ? -2.337 10.391 -7.520 1.00 90.06 107 ALA A CA 1
ATOM 765 C C . ALA A 1 107 ? -3.116 9.721 -8.667 1.00 90.06 107 ALA A C 1
ATOM 767 O O . ALA A 1 107 ? -3.213 8.497 -8.694 1.00 90.06 107 ALA A O 1
ATOM 768 N N . GLU A 1 108 ? -3.603 10.498 -9.640 1.00 94.00 108 GLU A N 1
ATOM 769 C CA . GLU A 1 108 ? -4.249 9.983 -10.856 1.00 94.00 108 GLU A CA 1
ATOM 770 C C . GLU A 1 108 ? -3.295 9.112 -11.683 1.00 94.00 108 GLU A C 1
ATOM 772 O O . GLU A 1 108 ? -3.610 7.947 -11.927 1.00 94.00 108 GLU A O 1
ATOM 777 N N . ILE A 1 109 ? -2.099 9.622 -12.013 1.00 94.62 109 ILE A N 1
ATOM 778 C CA . ILE A 1 109 ? -1.065 8.862 -12.744 1.00 94.62 109 ILE A CA 1
ATOM 779 C C . ILE A 1 109 ? -0.728 7.565 -12.007 1.00 94.62 109 ILE A C 1
ATOM 781 O O . ILE A 1 109 ? -0.672 6.490 -12.603 1.00 94.62 109 ILE A O 1
ATOM 785 N N . HIS A 1 110 ? -0.528 7.654 -10.691 1.00 95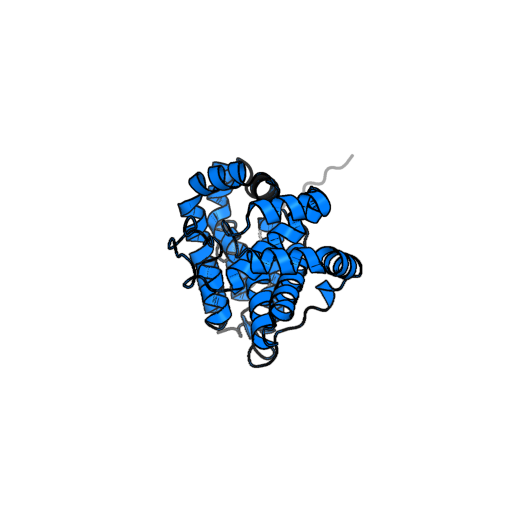.94 110 HIS A N 1
ATOM 786 C CA . HIS A 1 110 ? -0.239 6.488 -9.872 1.00 95.94 110 HIS A CA 1
ATOM 787 C C . HIS A 1 110 ? -1.341 5.429 -9.986 1.00 95.94 110 HIS A C 1
ATOM 789 O O . HIS A 1 110 ? -1.050 4.262 -10.239 1.00 95.94 110 HIS A O 1
ATOM 795 N N . CYS A 1 111 ? -2.598 5.816 -9.764 1.00 97.19 111 CYS A N 1
ATOM 796 C CA . CYS A 1 111 ? -3.721 4.885 -9.756 1.00 97.19 111 CYS A CA 1
ATOM 797 C C . CYS A 1 111 ? -3.969 4.274 -11.139 1.00 97.19 111 CYS A C 1
ATOM 799 O O . CYS A 1 111 ? -4.271 3.083 -11.235 1.00 97.19 111 CYS A O 1
ATOM 801 N N . GLU A 1 112 ? -3.802 5.055 -12.208 1.00 97.25 112 GLU A N 1
ATOM 802 C CA . GLU A 1 112 ? -3.885 4.560 -13.581 1.00 97.25 112 GLU A CA 1
ATOM 803 C C . GLU A 1 112 ? -2.825 3.487 -13.844 1.00 97.25 112 GLU A C 1
ATOM 805 O O . GLU A 1 112 ? -3.165 2.366 -14.233 1.00 97.25 112 GLU A O 1
ATOM 810 N N . VAL A 1 113 ? -1.556 3.787 -13.556 1.00 96.69 113 VAL A N 1
ATOM 811 C CA . VAL A 1 113 ? -0.444 2.867 -13.820 1.00 96.69 113 VAL A CA 1
ATOM 812 C C . VAL A 1 113 ? -0.516 1.621 -12.940 1.00 96.69 113 VAL A C 1
ATOM 814 O O . VAL A 1 113 ? -0.332 0.517 -13.449 1.00 96.69 113 VAL A O 1
ATOM 817 N N . SER A 1 114 ? -0.840 1.757 -11.651 1.00 97.56 114 SER A N 1
ATOM 818 C CA . SER A 1 114 ? -1.032 0.606 -10.758 1.00 97.56 114 SER A CA 1
ATOM 819 C C . SER A 1 114 ? -2.130 -0.335 -11.281 1.00 97.56 114 SER A C 1
ATOM 821 O O . SER A 1 114 ? -1.972 -1.558 -11.250 1.00 97.56 114 SER A O 1
ATOM 823 N N . GLY A 1 115 ? -3.227 0.219 -11.812 1.00 97.56 115 GLY A N 1
ATOM 824 C CA . GLY A 1 115 ? -4.290 -0.556 -12.456 1.00 97.56 115 GLY A CA 1
ATOM 825 C C . GLY A 1 115 ? -3.840 -1.247 -13.745 1.00 97.56 115 GLY A C 1
ATOM 826 O O . GLY A 1 115 ? -4.120 -2.428 -13.939 1.00 97.56 115 GLY A O 1
ATOM 827 N N . GLU A 1 116 ? -3.098 -0.553 -14.611 1.00 97.62 116 GLU A N 1
ATOM 828 C CA . GLU A 1 116 ? -2.570 -1.152 -15.844 1.00 97.62 116 GLU A CA 1
ATOM 829 C C . GLU A 1 116 ? -1.572 -2.279 -15.567 1.00 97.62 116 GLU A C 1
ATOM 831 O O . GLU A 1 116 ? -1.639 -3.325 -16.213 1.00 97.62 116 GLU A O 1
ATOM 836 N N . ILE A 1 117 ? -0.698 -2.120 -14.568 1.00 96.94 117 ILE A N 1
ATOM 837 C CA . ILE A 1 117 ? 0.216 -3.181 -14.125 1.00 96.94 117 ILE A CA 1
ATOM 838 C C . ILE A 1 117 ? -0.582 -4.405 -13.669 1.00 96.94 117 ILE A C 1
ATOM 840 O O . ILE A 1 117 ? -0.292 -5.520 -14.103 1.00 96.94 117 ILE A O 1
ATOM 844 N N . ALA A 1 118 ? -1.618 -4.216 -12.847 1.00 97.06 118 ALA A N 1
ATOM 845 C CA . ALA A 1 118 ? -2.465 -5.315 -12.394 1.00 97.06 118 ALA A CA 1
ATOM 846 C C . ALA A 1 118 ? -3.177 -6.026 -13.554 1.00 97.06 118 ALA A C 1
ATOM 848 O O . ALA A 1 118 ? -3.204 -7.258 -13.602 1.00 97.06 118 ALA A O 1
ATOM 849 N N . ARG A 1 119 ? -3.679 -5.260 -14.527 1.00 96.75 119 ARG A N 1
ATOM 850 C CA . ARG A 1 119 ? -4.302 -5.794 -15.741 1.00 96.75 119 ARG A CA 1
ATOM 851 C C . ARG A 1 119 ? -3.307 -6.592 -16.590 1.00 96.75 119 ARG A C 1
ATOM 853 O O . ARG A 1 119 ? -3.644 -7.674 -17.065 1.00 96.75 119 ARG A O 1
ATOM 860 N N . PHE A 1 120 ? -2.079 -6.099 -16.773 1.00 95.06 120 PHE A N 1
ATOM 861 C CA . PHE A 1 120 ? -1.026 -6.811 -17.511 1.00 95.06 120 PHE A CA 1
ATOM 862 C C . PHE A 1 120 ? -0.547 -8.081 -16.805 1.00 95.06 120 PHE A C 1
ATOM 864 O O . PHE A 1 120 ? -0.204 -9.054 -17.472 1.00 95.06 120 PHE A O 1
ATOM 871 N N . LEU A 1 121 ? -0.574 -8.093 -15.473 1.00 94.56 121 LEU A N 1
ATOM 872 C CA . LEU A 1 121 ? -0.326 -9.281 -14.657 1.00 94.56 121 LEU A CA 1
ATOM 873 C C . LEU A 1 121 ? -1.487 -10.293 -14.690 1.00 94.56 121 LEU A C 1
ATOM 875 O O . LEU A 1 121 ? -1.349 -11.382 -14.137 1.00 94.56 121 LEU A O 1
ATOM 879 N N . GLY A 1 122 ? -2.625 -9.955 -15.308 1.00 94.38 122 GLY A N 1
ATOM 880 C CA . GLY A 1 122 ? -3.807 -10.816 -15.351 1.00 94.38 122 GLY A CA 1
ATOM 881 C C . GLY A 1 122 ? -4.499 -10.967 -13.994 1.00 94.38 122 GLY A C 1
ATOM 882 O O . GLY A 1 122 ? -5.118 -11.999 -13.732 1.00 94.38 122 GLY A O 1
ATOM 883 N N . LEU A 1 123 ? -4.373 -9.970 -13.113 1.00 95.56 123 LEU A N 1
ATOM 884 C CA . LEU A 1 123 ? -5.001 -9.997 -11.795 1.00 95.56 123 LEU A CA 1
ATOM 885 C C . LEU A 1 123 ? -6.519 -9.799 -11.899 1.00 95.56 123 LEU A C 1
ATOM 887 O O . LEU A 1 123 ? -6.991 -9.099 -12.794 1.00 95.56 123 LEU A O 1
ATOM 891 N N . PRO A 1 124 ? -7.304 -10.401 -10.987 1.00 95.44 124 PRO A N 1
ATOM 892 C CA . PRO A 1 124 ? -8.750 -10.243 -10.995 1.00 95.44 124 PRO A CA 1
ATOM 893 C C . PRO A 1 124 ? -9.154 -8.796 -10.694 1.00 95.44 124 PRO A C 1
ATOM 895 O O . PRO A 1 124 ? -8.430 -8.055 -10.026 1.00 95.44 124 PRO A O 1
ATOM 898 N N . GLU A 1 125 ? -10.376 -8.426 -11.087 1.00 96.50 125 GLU A N 1
ATOM 899 C CA . GLU A 1 125 ? -10.961 -7.104 -10.807 1.00 96.50 125 GLU A CA 1
ATOM 900 C C . GLU A 1 125 ? -10.919 -6.758 -9.307 1.00 96.50 125 GLU A C 1
ATOM 902 O O . GLU A 1 125 ? -10.704 -5.607 -8.932 1.00 96.50 125 GLU A O 1
ATOM 907 N N . ALA A 1 126 ? -11.039 -7.772 -8.441 1.00 96.38 126 ALA A N 1
ATOM 908 C CA . ALA A 1 126 ? -10.929 -7.639 -6.989 1.00 96.38 126 ALA A CA 1
ATOM 909 C C . ALA A 1 126 ? -9.569 -7.095 -6.503 1.00 96.38 126 ALA A C 1
ATOM 911 O O . ALA A 1 126 ? -9.484 -6.638 -5.367 1.00 96.38 126 ALA A O 1
ATOM 912 N N . VAL A 1 127 ? -8.526 -7.130 -7.340 1.00 97.62 127 VAL A N 1
ATOM 913 C CA . VAL A 1 127 ? -7.201 -6.542 -7.079 1.00 97.62 127 VAL A CA 1
ATOM 914 C C . VAL A 1 127 ? -6.960 -5.310 -7.953 1.00 97.62 127 VAL A C 1
ATOM 916 O O . VAL A 1 127 ? -6.498 -4.289 -7.450 1.00 97.62 127 VAL A O 1
ATOM 919 N N . GLU A 1 128 ? -7.319 -5.366 -9.238 1.00 98.19 128 GLU A N 1
ATOM 920 C CA . GLU A 1 128 ? -7.131 -4.248 -10.173 1.00 98.19 128 GLU A CA 1
ATOM 921 C C . GLU A 1 128 ? -7.916 -2.997 -9.750 1.00 98.19 128 GLU A C 1
ATOM 923 O O . GLU A 1 128 ? -7.363 -1.897 -9.678 1.00 98.19 128 GLU A O 1
ATOM 928 N N . ARG A 1 129 ? -9.209 -3.148 -9.442 1.00 98.00 129 ARG A N 1
ATOM 929 C CA . ARG A 1 129 ? -10.085 -2.013 -9.139 1.00 98.00 129 ARG A CA 1
ATOM 930 C C . ARG A 1 129 ? -9.641 -1.250 -7.883 1.00 98.00 129 ARG A C 1
ATOM 932 O O . ARG A 1 129 ? -9.577 -0.026 -7.960 1.00 98.00 129 ARG A O 1
ATOM 939 N N . PRO A 1 130 ? -9.294 -1.891 -6.748 1.00 98.38 130 PRO A N 1
ATOM 940 C CA . PRO A 1 130 ? -8.709 -1.179 -5.612 1.00 98.38 130 PRO A CA 1
ATOM 941 C C . PRO A 1 130 ? -7.456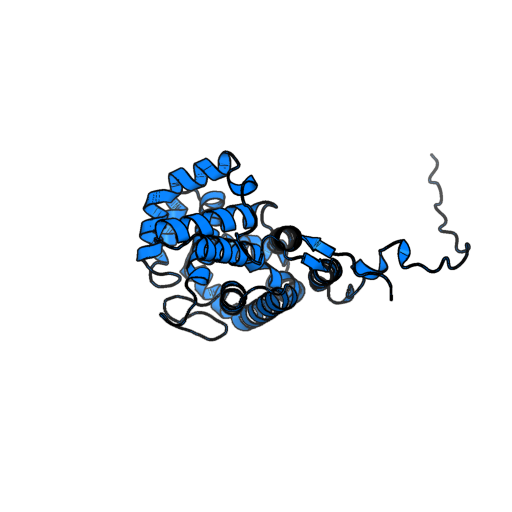 -0.368 -5.966 1.00 98.38 130 PRO A C 1
ATOM 943 O O . PRO A 1 130 ? -7.328 0.762 -5.508 1.00 98.38 130 PRO A O 1
ATOM 946 N N . LEU A 1 131 ? -6.561 -0.890 -6.811 1.00 98.50 131 LEU A N 1
ATOM 947 C CA . LEU A 1 131 ? -5.335 -0.183 -7.207 1.00 98.50 131 LEU A CA 1
ATOM 948 C C . LEU A 1 131 ? -5.630 1.097 -8.007 1.00 98.50 131 LEU A C 1
ATOM 950 O O . LEU A 1 131 ? -4.963 2.115 -7.810 1.00 98.50 131 LEU A O 1
ATOM 954 N N . ARG A 1 132 ? -6.694 1.090 -8.821 1.00 98.12 132 ARG A N 1
ATOM 955 C CA . ARG A 1 132 ? -7.205 2.286 -9.520 1.00 98.12 132 ARG A CA 1
ATOM 956 C C . ARG A 1 132 ? -7.840 3.332 -8.594 1.00 98.12 132 ARG A C 1
ATOM 958 O O . ARG A 1 132 ? -8.099 4.448 -9.030 1.00 98.12 132 ARG A O 1
ATOM 965 N N . HIS A 1 133 ? -8.084 2.988 -7.331 1.00 97.88 133 HIS A N 1
ATOM 966 C CA . HIS A 1 133 ? -8.783 3.819 -6.347 1.00 97.88 133 HIS A CA 1
ATOM 967 C C . HIS A 1 133 ? -8.029 3.913 -5.009 1.00 97.88 133 HIS A C 1
ATOM 969 O O . HIS A 1 133 ? -8.622 4.206 -3.974 1.00 97.88 133 HIS A O 1
ATOM 975 N N . MET A 1 134 ? -6.717 3.662 -5.014 1.00 97.00 134 MET A N 1
ATOM 976 C CA . MET A 1 134 ? -5.896 3.503 -3.806 1.00 97.00 134 MET A CA 1
ATOM 977 C C . MET A 1 134 ? -5.846 4.760 -2.912 1.00 97.00 134 MET A C 1
ATOM 979 O O . MET A 1 134 ? -5.531 4.661 -1.726 1.00 97.00 134 MET A O 1
ATOM 983 N N . PHE A 1 135 ? -6.167 5.934 -3.464 1.00 96.12 135 PHE A N 1
ATOM 984 C CA . PHE A 1 135 ? -6.189 7.216 -2.751 1.00 96.12 135 PHE A CA 1
ATOM 985 C C . PHE A 1 135 ? -7.602 7.787 -2.544 1.00 96.12 135 PHE A C 1
ATOM 987 O O . PHE A 1 135 ? -7.752 8.965 -2.206 1.00 96.12 135 PHE A O 1
ATOM 994 N N . GLU A 1 136 ? -8.642 6.972 -2.733 1.00 96.81 136 GLU A N 1
ATOM 995 C CA . GLU A 1 136 ? -9.999 7.347 -2.343 1.00 96.81 136 GLU A CA 1
ATOM 996 C C . GLU A 1 136 ? -10.134 7.338 -0.813 1.00 96.81 136 GLU A C 1
ATOM 998 O O . GLU A 1 136 ? -9.619 6.448 -0.131 1.00 96.81 136 GLU A O 1
ATOM 1003 N N . ASN A 1 137 ? -10.864 8.313 -0.275 1.00 96.31 137 ASN A N 1
ATOM 1004 C CA . ASN A 1 137 ? -11.099 8.462 1.160 1.00 96.31 137 ASN A CA 1
ATOM 1005 C C . ASN A 1 137 ? -12.550 8.109 1.489 1.00 96.31 137 ASN A C 1
ATOM 1007 O O . ASN A 1 137 ? -13.453 8.349 0.691 1.00 96.31 137 ASN A O 1
ATOM 1011 N N . PHE A 1 138 ? -12.787 7.555 2.678 1.00 96.94 138 PHE A N 1
ATOM 1012 C CA . PHE A 1 138 ? -14.127 7.167 3.129 1.00 96.94 138 PHE A CA 1
ATOM 1013 C C . PHE A 1 138 ? -15.150 8.315 3.073 1.00 96.94 138 PHE A C 1
ATOM 1015 O O . PHE A 1 138 ? -16.294 8.086 2.677 1.00 96.94 138 PHE A O 1
ATOM 1022 N N . ASP A 1 139 ? -14.722 9.540 3.386 1.00 94.38 139 ASP A N 1
ATOM 1023 C CA . ASP A 1 139 ? -15.546 10.756 3.351 1.00 94.38 139 ASP A CA 1
ATOM 1024 C C . ASP A 1 139 ? -15.789 11.345 1.945 1.00 94.38 139 ASP A C 1
ATOM 1026 O O . ASP A 1 139 ? -16.518 12.329 1.808 1.00 94.38 139 ASP A O 1
ATOM 1030 N N . GLY A 1 140 ? -15.198 10.765 0.896 1.00 94.56 140 GLY A N 1
ATOM 1031 C CA . GLY A 1 140 ? -15.310 11.250 -0.482 1.00 94.56 140 GLY A CA 1
ATOM 1032 C C . GLY A 1 140 ? -14.342 12.371 -0.867 1.00 94.56 140 GLY A C 1
ATOM 1033 O O . GLY A 1 140 ? -14.406 12.868 -1.989 1.00 94.56 140 GLY A O 1
ATOM 1034 N N . SER A 1 141 ? -13.422 12.772 0.016 1.00 92.00 141 SER A N 1
ATOM 1035 C CA . SER A 1 141 ? -12.402 13.792 -0.287 1.00 92.00 141 SER A CA 1
ATOM 1036 C C . SER A 1 141 ? -11.245 13.284 -1.158 1.00 92.00 141 SER A C 1
ATOM 1038 O O . SER A 1 141 ? -10.386 14.069 -1.565 1.00 92.00 141 SER A O 1
ATOM 1040 N N . GLY A 1 142 ? -11.202 11.975 -1.416 1.00 93.00 142 GLY A N 1
ATOM 1041 C CA . GLY A 1 142 ? -10.109 11.311 -2.113 1.00 93.00 142 GLY A CA 1
ATOM 1042 C C . GLY A 1 142 ? -10.105 11.507 -3.629 1.00 93.00 142 GLY A C 1
ATOM 1043 O O . GLY A 1 142 ? -10.933 12.204 -4.220 1.00 93.00 142 GLY A O 1
ATOM 1044 N N . LYS A 1 143 ? -9.100 10.900 -4.257 1.00 91.12 143 LYS A N 1
ATOM 1045 C CA . LYS A 1 143 ? -8.834 10.932 -5.701 1.00 91.12 143 LYS A CA 1
ATOM 1046 C C . LYS A 1 143 ? -8.420 9.526 -6.153 1.00 91.12 143 LYS A C 1
ATOM 1048 O O . LYS A 1 143 ? -7.943 8.755 -5.323 1.00 91.12 143 LYS A O 1
ATOM 1053 N N . PRO A 1 144 ? -8.569 9.151 -7.433 1.00 91.38 144 PRO A N 1
ATOM 1054 C CA . PRO A 1 144 ? -8.812 10.003 -8.605 1.00 91.38 144 PRO A CA 1
ATOM 1055 C C . PRO A 1 144 ? -10.282 10.335 -8.904 1.00 91.38 144 PRO A C 1
ATOM 1057 O O . PRO A 1 144 ? -10.571 11.412 -9.420 1.00 91.38 144 PRO A O 1
ATOM 1060 N N . ALA A 1 145 ? -11.221 9.451 -8.578 1.00 91.44 145 ALA A N 1
ATOM 1061 C CA . ALA A 1 145 ? -12.617 9.564 -8.992 1.00 91.44 145 ALA A CA 1
ATOM 1062 C C . ALA A 1 145 ? -13.503 10.304 -7.974 1.00 91.44 145 ALA A C 1
ATOM 1064 O O . ALA A 1 145 ? -14.622 10.681 -8.325 1.00 91.44 145 ALA A O 1
ATOM 1065 N N . GLY A 1 146 ? -13.020 10.551 -6.750 1.00 92.25 146 GLY A N 1
ATOM 1066 C CA . GLY A 1 146 ? -13.806 11.219 -5.707 1.00 92.25 146 GLY A CA 1
ATOM 1067 C C . GLY A 1 146 ? -14.990 10.361 -5.271 1.00 92.25 146 GLY A C 1
ATOM 1068 O O . GLY A 1 146 ? -16.106 10.855 -5.102 1.00 92.25 146 GLY A O 1
ATOM 1069 N N . LEU A 1 147 ? -14.763 9.050 -5.178 1.00 94.25 147 LEU A N 1
ATOM 1070 C CA . LEU A 1 147 ? -15.780 8.103 -4.746 1.00 94.25 147 LEU A CA 1
ATOM 1071 C C . LEU A 1 147 ? -16.012 8.261 -3.246 1.00 94.25 147 LEU A C 1
ATOM 1073 O O . LEU A 1 147 ? -15.082 8.498 -2.489 1.00 94.25 147 LEU A O 1
ATOM 1077 N N . ALA A 1 148 ? -17.250 8.052 -2.810 1.00 89.94 148 ALA A N 1
ATOM 1078 C CA . ALA A 1 148 ? -17.594 7.928 -1.398 1.00 89.94 148 ALA A CA 1
ATOM 1079 C C . ALA A 1 148 ? -18.100 6.513 -1.099 1.00 89.94 148 ALA A C 1
ATOM 1081 O O . ALA A 1 148 ? -18.546 5.786 -2.001 1.00 89.94 148 ALA A O 1
ATOM 1082 N N . ALA A 1 149 ? -18.075 6.122 0.176 1.00 87.31 149 ALA A N 1
ATOM 1083 C CA . ALA A 1 149 ? -18.705 4.883 0.617 1.00 87.31 149 ALA A CA 1
ATOM 1084 C C . ALA A 1 149 ? -20.184 4.817 0.150 1.00 87.31 149 ALA A C 1
ATOM 1086 O O . ALA A 1 149 ? -20.879 5.835 0.169 1.00 87.31 149 ALA A O 1
ATOM 1087 N N . PRO A 1 150 ? -20.692 3.649 -0.293 1.00 91.75 150 PRO A N 1
ATOM 1088 C CA . PRO A 1 150 ? -20.047 2.332 -0.305 1.00 91.75 150 PRO A CA 1
ATOM 1089 C C . PRO A 1 150 ? -19.341 1.975 -1.634 1.00 91.75 150 PRO A C 1
ATOM 1091 O O . PRO A 1 150 ? -19.083 0.803 -1.889 1.00 91.75 150 PRO A O 1
ATOM 1094 N N . HIS A 1 151 ? -19.057 2.940 -2.516 1.00 95.19 151 HIS A N 1
ATOM 1095 C CA . HIS A 1 151 ? -18.563 2.655 -3.875 1.00 95.19 151 HIS A CA 1
ATOM 1096 C C . HIS A 1 151 ? -17.057 2.356 -3.955 1.00 95.19 151 HIS A C 1
ATOM 1098 O O . HIS A 1 151 ? -16.585 1.849 -4.980 1.00 95.19 151 HIS A O 1
ATOM 1104 N N . ILE A 1 152 ? -16.314 2.659 -2.889 1.00 97.38 152 ILE A N 1
ATOM 1105 C CA . ILE A 1 152 ? -14.883 2.370 -2.768 1.00 97.38 152 ILE A CA 1
ATOM 1106 C C . ILE A 1 152 ? -14.700 0.886 -2.405 1.00 97.38 152 ILE A C 1
ATOM 1108 O O . ILE A 1 152 ? -15.317 0.417 -1.444 1.00 97.38 152 ILE A O 1
ATOM 1112 N N . PRO A 1 153 ? -13.850 0.133 -3.127 1.00 97.44 153 PRO A N 1
ATOM 1113 C CA . PRO A 1 153 ? -13.538 -1.248 -2.769 1.00 97.44 153 PRO A CA 1
ATOM 1114 C C . PRO A 1 153 ? -12.918 -1.356 -1.370 1.00 97.44 153 PRO A C 1
ATOM 1116 O O . PRO A 1 153 ? -11.968 -0.645 -1.056 1.00 97.44 153 PRO A O 1
ATOM 1119 N N . GLU A 1 154 ? -13.383 -2.303 -0.551 1.00 97.75 154 GLU A N 1
ATOM 1120 C CA . GLU A 1 154 ? -12.909 -2.470 0.835 1.00 97.75 154 GLU A CA 1
ATOM 1121 C C . GLU A 1 154 ? -11.384 -2.645 0.939 1.00 97.75 154 GLU A C 1
ATOM 1123 O O . GLU A 1 154 ? -10.762 -2.105 1.852 1.00 97.75 154 GLU A O 1
ATOM 1128 N N . ALA A 1 155 ? -10.761 -3.327 -0.029 1.00 98.31 155 ALA A N 1
ATOM 1129 C CA . ALA A 1 155 ? -9.313 -3.532 -0.067 1.00 98.31 155 ALA A CA 1
ATOM 1130 C C . ALA A 1 155 ? -8.494 -2.225 -0.090 1.00 98.31 155 ALA A C 1
ATOM 1132 O O . ALA A 1 155 ? -7.356 -2.231 0.378 1.00 98.31 155 ALA A O 1
ATOM 1133 N N . VAL A 1 156 ? -9.069 -1.101 -0.545 1.00 98.62 156 VAL A N 1
ATOM 1134 C CA . VAL A 1 156 ? -8.445 0.231 -0.429 1.00 98.62 156 VAL A CA 1
ATOM 1135 C C . VAL A 1 156 ? -8.262 0.601 1.044 1.00 98.62 156 VAL A C 1
ATOM 1137 O O . VAL A 1 156 ? -7.167 0.978 1.465 1.00 98.62 156 VAL A O 1
ATOM 1140 N N . TYR A 1 157 ? -9.301 0.436 1.864 1.00 98.62 157 TYR A N 1
ATOM 1141 C CA . TYR A 1 157 ? -9.238 0.737 3.296 1.00 98.62 157 TYR A CA 1
ATOM 1142 C C . TYR A 1 157 ? -8.304 -0.216 4.041 1.00 98.62 157 TYR A C 1
ATOM 1144 O O . TYR A 1 157 ? -7.545 0.220 4.903 1.00 98.62 157 TYR A O 1
ATOM 1152 N N . LEU A 1 158 ? -8.315 -1.503 3.679 1.00 98.81 158 LEU A N 1
ATOM 1153 C CA . LEU A 1 158 ? -7.437 -2.505 4.290 1.00 98.81 158 LEU A CA 1
ATOM 1154 C C . LEU A 1 158 ? -5.961 -2.173 4.047 1.00 98.81 158 LEU A C 1
ATOM 1156 O O . LEU A 1 158 ? -5.176 -2.134 4.992 1.00 98.81 158 LEU A O 1
ATOM 1160 N N . ALA A 1 159 ? -5.587 -1.890 2.797 1.00 98.69 159 ALA A N 1
ATOM 1161 C CA . ALA A 1 159 ? -4.206 -1.583 2.443 1.00 98.69 159 ALA A CA 1
ATOM 1162 C C . ALA A 1 159 ? -3.752 -0.200 2.948 1.00 98.69 159 ALA A C 1
ATOM 1164 O O . ALA A 1 159 ? -2.617 -0.074 3.412 1.00 98.69 159 ALA A O 1
ATOM 1165 N N . THR A 1 160 ? -4.614 0.828 2.920 1.00 98.12 160 THR A N 1
ATOM 1166 C CA . THR A 1 160 ? -4.264 2.156 3.466 1.00 98.12 160 THR A CA 1
ATOM 1167 C C . THR A 1 160 ? -4.096 2.132 4.982 1.00 98.12 160 THR A C 1
ATOM 1169 O O . THR A 1 160 ? -3.098 2.654 5.477 1.00 98.12 160 THR A O 1
ATOM 1172 N N . LEU A 1 161 ? -5.013 1.502 5.726 1.00 98.75 161 LEU A N 1
ATOM 1173 C CA . LEU A 1 161 ? -4.897 1.409 7.181 1.00 98.75 161 LEU A CA 1
ATOM 1174 C C . LEU A 1 161 ? -3.689 0.562 7.587 1.00 98.75 161 LEU A C 1
ATOM 1176 O O . LEU A 1 161 ? -2.955 0.949 8.493 1.00 98.75 161 LEU A O 1
ATOM 1180 N N . ALA A 1 162 ? -3.452 -0.567 6.911 1.00 98.81 162 ALA A N 1
ATOM 1181 C CA . ALA A 1 162 ? -2.269 -1.391 7.146 1.00 98.81 162 ALA A CA 1
ATOM 1182 C C . ALA A 1 162 ? -0.965 -0.607 6.916 1.00 98.81 162 ALA A C 1
ATOM 1184 O O . ALA A 1 162 ? -0.022 -0.733 7.700 1.00 98.81 162 ALA A O 1
ATOM 1185 N N . GLY A 1 163 ? -0.929 0.225 5.870 1.00 98.50 163 GLY A N 1
ATOM 1186 C CA . GLY A 1 163 ? 0.185 1.124 5.574 1.00 98.50 163 GLY A CA 1
ATOM 1187 C C . GLY A 1 163 ? 0.416 2.147 6.682 1.00 98.50 163 GLY A C 1
ATOM 1188 O O . GLY A 1 163 ? 1.526 2.236 7.200 1.00 98.50 163 GLY A O 1
ATOM 1189 N N . ASP A 1 164 ? -0.632 2.869 7.086 1.00 98.44 164 ASP A N 1
ATOM 1190 C CA . ASP A 1 164 ? -0.559 3.848 8.178 1.00 98.44 164 ASP A CA 1
ATOM 1191 C C . ASP A 1 164 ? -0.111 3.177 9.491 1.00 98.44 164 ASP A C 1
ATOM 1193 O O . ASP A 1 164 ? 0.746 3.712 10.195 1.00 98.44 164 ASP A O 1
ATOM 1197 N N . LEU A 1 165 ? -0.628 1.981 9.805 1.00 98.69 165 LEU A N 1
ATOM 1198 C CA . LEU A 1 165 ? -0.244 1.232 11.004 1.00 98.69 165 LEU A CA 1
ATOM 1199 C C . LEU A 1 165 ? 1.235 0.848 10.997 1.00 98.69 165 LEU A C 1
ATOM 1201 O O . LEU A 1 165 ? 1.904 1.061 12.008 1.00 98.69 165 LEU A O 1
ATOM 1205 N N . GLU A 1 166 ? 1.754 0.304 9.894 1.00 98.50 166 GLU A N 1
ATOM 1206 C CA . GLU A 1 166 ? 3.172 -0.056 9.795 1.00 98.50 166 GLU A CA 1
ATOM 1207 C C . GLU A 1 166 ? 4.058 1.187 9.916 1.00 98.50 166 GLU A C 1
ATOM 1209 O O . GLU A 1 166 ? 4.934 1.235 10.786 1.00 98.50 166 GLU A O 1
ATOM 1214 N N . ILE A 1 167 ? 3.798 2.209 9.092 1.00 98.38 167 ILE A N 1
ATOM 1215 C CA . ILE A 1 167 ? 4.676 3.378 8.993 1.00 98.38 167 ILE A CA 1
ATOM 1216 C C . ILE A 1 167 ? 4.664 4.141 10.306 1.00 98.38 167 ILE A C 1
ATOM 1218 O O . ILE A 1 167 ? 5.727 4.366 10.883 1.00 98.38 167 ILE A O 1
ATOM 1222 N N . PHE A 1 168 ? 3.483 4.499 10.818 1.00 98.56 168 PHE A N 1
ATOM 1223 C CA . PHE A 1 168 ? 3.394 5.320 12.021 1.00 98.56 168 PHE A CA 1
ATOM 1224 C C . PHE A 1 168 ? 3.889 4.583 13.260 1.00 98.56 168 PHE A C 1
ATOM 1226 O O . PHE A 1 168 ? 4.477 5.215 14.136 1.00 98.56 168 PHE A O 1
ATOM 1233 N N . SER A 1 169 ? 3.708 3.261 13.350 1.00 98.19 169 SER A N 1
ATOM 1234 C CA . SER A 1 169 ? 4.242 2.505 14.489 1.00 98.19 169 SER A CA 1
ATOM 1235 C C . SER A 1 169 ? 5.765 2.503 14.479 1.00 98.19 169 SER A C 1
ATOM 1237 O O . SER A 1 169 ? 6.381 2.712 15.523 1.00 98.19 169 SER A O 1
ATOM 1239 N N . ARG A 1 170 ? 6.376 2.340 13.301 1.00 96.88 170 ARG A N 1
ATOM 1240 C CA . ARG A 1 170 ? 7.830 2.366 13.133 1.00 96.88 170 ARG A CA 1
ATOM 1241 C C . ARG A 1 170 ? 8.429 3.761 13.327 1.00 96.88 170 ARG A C 1
ATOM 1243 O O . ARG A 1 170 ? 9.536 3.866 13.848 1.00 96.88 170 ARG A O 1
ATOM 1250 N N . THR A 1 171 ? 7.747 4.826 12.902 1.00 97.56 171 THR A N 1
ATOM 1251 C CA . THR A 1 171 ? 8.290 6.197 12.949 1.00 97.56 171 THR A CA 1
ATOM 1252 C C . THR A 1 171 ? 7.960 6.945 14.237 1.00 97.56 171 THR A C 1
ATOM 1254 O O . THR A 1 171 ? 8.784 7.726 14.704 1.00 97.56 171 THR A O 1
ATOM 1257 N N . HIS A 1 172 ? 6.780 6.712 14.817 1.00 96.88 172 HIS A N 1
ATOM 1258 C CA . HIS A 1 172 ? 6.244 7.485 15.949 1.00 96.88 172 HIS A CA 1
ATOM 1259 C C . HIS A 1 172 ? 5.930 6.634 17.184 1.00 96.88 172 HIS A C 1
ATOM 1261 O O . HIS A 1 172 ? 5.539 7.174 18.222 1.00 96.88 172 HIS A O 1
ATOM 1267 N N . GLY A 1 173 ? 6.075 5.312 17.084 1.00 97.88 173 GLY A N 1
ATOM 1268 C CA . GLY A 1 173 ? 5.673 4.360 18.112 1.00 97.88 173 GLY A CA 1
ATOM 1269 C C . GLY A 1 173 ? 4.176 4.040 18.076 1.00 97.88 173 GLY A C 1
ATOM 1270 O O . GLY A 1 173 ? 3.336 4.878 17.742 1.00 97.88 173 GLY A O 1
ATOM 1271 N N . LEU A 1 174 ? 3.830 2.815 18.483 1.00 97.88 174 LEU A N 1
ATOM 1272 C CA . LEU A 1 174 ? 2.474 2.262 18.383 1.00 97.88 174 LEU A CA 1
ATOM 1273 C C . LEU A 1 174 ? 1.393 3.147 19.027 1.00 97.88 174 LEU A C 1
ATOM 1275 O O . LEU A 1 174 ? 0.352 3.391 18.428 1.00 97.88 174 LEU A O 1
ATOM 1279 N N . GLN A 1 175 ? 1.625 3.668 20.233 1.00 97.50 175 GLN A N 1
ATOM 1280 C CA . GLN A 1 175 ? 0.614 4.484 20.923 1.00 97.50 175 GLN A CA 1
ATOM 1281 C C . GLN A 1 175 ? 0.304 5.790 20.179 1.00 97.50 175 GLN A C 1
ATOM 1283 O O . GLN A 1 175 ? -0.835 6.257 20.175 1.00 97.50 175 GLN A O 1
ATOM 1288 N N . SER A 1 176 ? 1.315 6.388 19.544 1.00 97.62 176 SER A N 1
ATOM 1289 C CA . SER A 1 176 ? 1.122 7.569 18.703 1.00 97.62 176 SER A CA 1
ATOM 1290 C C . SER A 1 176 ? 0.410 7.188 17.405 1.00 97.62 176 SER A C 1
ATOM 1292 O O . SER A 1 176 ? -0.552 7.851 17.024 1.00 97.62 176 SER A O 1
ATOM 1294 N N . ALA A 1 177 ? 0.819 6.077 16.785 1.00 98.06 177 ALA A N 1
ATOM 1295 C CA . ALA A 1 177 ? 0.203 5.538 15.578 1.00 98.06 177 ALA A CA 1
ATOM 1296 C C . ALA A 1 177 ? -1.302 5.291 15.748 1.00 98.06 177 ALA A C 1
ATOM 1298 O O . ALA A 1 177 ? -2.097 5.793 14.960 1.00 98.06 177 ALA A O 1
ATOM 1299 N N . LEU A 1 178 ? -1.715 4.597 16.813 1.00 98.25 178 LEU A N 1
ATOM 1300 C CA . LEU A 1 178 ? -3.129 4.297 17.068 1.00 98.25 178 LEU A CA 1
ATOM 1301 C C . LEU A 1 178 ? -3.974 5.554 17.281 1.00 98.25 178 LEU A C 1
ATOM 1303 O O . LEU A 1 178 ? -5.130 5.587 16.863 1.00 98.25 178 LEU A O 1
ATOM 1307 N N . ARG A 1 179 ? -3.409 6.593 17.905 1.00 97.88 179 ARG A N 1
ATOM 1308 C CA . ARG A 1 179 ? -4.090 7.882 18.078 1.00 97.88 179 ARG A CA 1
ATOM 1309 C C . ARG A 1 179 ? -4.287 8.586 16.738 1.00 97.88 179 ARG A C 1
ATOM 1311 O O . ARG A 1 179 ? -5.390 9.013 16.430 1.00 97.88 179 ARG A O 1
ATOM 1318 N N . GLN A 1 180 ? -3.240 8.638 15.922 1.00 97.31 180 GLN A N 1
ATOM 1319 C CA . GLN A 1 180 ? -3.275 9.251 14.593 1.00 97.31 180 GLN A CA 1
ATOM 1320 C C . GLN A 1 180 ? -4.210 8.508 13.628 1.00 97.31 180 GLN A C 1
ATOM 1322 O O . GLN A 1 180 ? -4.872 9.132 12.802 1.00 97.31 180 GLN A O 1
ATOM 1327 N N . ILE A 1 181 ? -4.274 7.180 13.727 1.00 98.06 181 ILE A N 1
ATOM 1328 C CA . ILE A 1 181 ? -5.220 6.352 12.971 1.00 98.06 181 ILE A CA 1
ATOM 1329 C C . ILE A 1 181 ? -6.653 6.616 13.451 1.00 98.06 181 ILE A C 1
ATOM 1331 O O . ILE A 1 181 ? -7.552 6.776 12.631 1.00 98.06 181 ILE A O 1
ATOM 1335 N N . ALA A 1 182 ? -6.872 6.748 14.764 1.00 97.81 182 ALA A N 1
ATOM 1336 C CA . ALA A 1 182 ? -8.176 7.123 15.316 1.00 97.81 182 ALA A CA 1
ATOM 1337 C C . ALA A 1 182 ? -8.652 8.500 14.834 1.00 97.81 182 ALA A C 1
ATOM 1339 O O . ALA A 1 182 ? -9.820 8.653 14.495 1.00 97.81 182 ALA A O 1
ATOM 1340 N N . GLU A 1 183 ? -7.752 9.480 14.730 1.00 96.81 183 GLU A N 1
ATOM 1341 C CA . GLU A 1 183 ? -8.054 10.814 14.186 1.00 96.81 183 GLU A CA 1
ATOM 1342 C C . GLU A 1 183 ? -8.475 10.791 12.704 1.00 96.81 183 GLU A C 1
ATOM 1344 O O . GLU A 1 183 ? -9.065 11.756 12.223 1.00 96.81 183 GLU A O 1
ATOM 1349 N N . ARG A 1 184 ? -8.185 9.704 11.977 1.00 96.62 184 ARG A N 1
ATOM 1350 C CA . ARG A 1 184 ? -8.538 9.508 10.559 1.00 96.62 184 ARG A CA 1
ATOM 1351 C C . ARG A 1 184 ? -9.799 8.660 10.353 1.00 96.62 184 ARG A C 1
ATOM 1353 O O . ARG A 1 184 ? -10.188 8.442 9.202 1.00 96.62 184 ARG A O 1
ATOM 1360 N N . ALA A 1 185 ? -10.419 8.174 11.430 1.00 97.44 185 ALA A N 1
ATOM 1361 C CA . ALA A 1 185 ? -11.633 7.366 11.378 1.00 97.44 185 ALA A CA 1
ATOM 1362 C C . ALA A 1 185 ? -12.782 8.124 10.693 1.00 97.44 185 ALA A C 1
ATOM 1364 O O . ALA A 1 185 ? -12.982 9.309 10.947 1.00 97.44 185 ALA A O 1
ATOM 1365 N N . ASP A 1 186 ? -13.497 7.443 9.797 1.00 96.62 186 ASP A N 1
ATOM 1366 C CA . ASP A 1 186 ? -14.561 7.976 8.930 1.00 96.62 186 ASP A CA 1
ATOM 1367 C C . ASP A 1 186 ? -14.155 9.163 8.029 1.00 96.62 186 ASP A C 1
ATOM 1369 O O . ASP A 1 186 ? -14.976 9.678 7.277 1.00 96.62 186 ASP A O 1
ATOM 1373 N N . GLY A 1 187 ? -12.882 9.562 8.041 1.00 95.25 187 GLY A N 1
ATOM 1374 C CA . GLY A 1 187 ? -12.278 10.421 7.026 1.00 95.25 187 GLY A CA 1
ATOM 1375 C C . GLY A 1 187 ? -11.617 9.572 5.946 1.00 95.25 187 GLY A C 1
ATOM 1376 O O . GLY A 1 187 ? -12.057 9.532 4.801 1.00 95.25 187 GLY A O 1
ATOM 1377 N N . ARG A 1 188 ? -10.572 8.826 6.326 1.00 95.56 188 ARG A N 1
ATOM 1378 C CA . ARG A 1 188 ? -9.762 8.021 5.395 1.00 95.56 188 ARG A CA 1
ATOM 1379 C C . ARG A 1 188 ? -10.288 6.600 5.215 1.00 95.56 188 ARG A C 1
ATOM 1381 O O . ARG A 1 188 ? -10.335 6.097 4.098 1.00 95.56 188 ARG A O 1
ATOM 1388 N N . TYR A 1 189 ? -10.706 5.970 6.306 1.00 97.44 189 TYR A N 1
ATOM 1389 C CA . TYR A 1 189 ? -11.213 4.596 6.353 1.00 97.44 189 TYR A CA 1
ATOM 1390 C C . TYR A 1 189 ? -12.328 4.471 7.403 1.00 97.44 189 TYR A C 1
ATOM 1392 O O . TYR A 1 189 ? -12.380 5.292 8.322 1.00 97.44 189 TYR A O 1
ATOM 1400 N N . PRO A 1 190 ? -13.202 3.451 7.307 1.00 97.94 190 PRO A N 1
ATOM 1401 C CA . PRO A 1 190 ? -14.311 3.273 8.243 1.00 97.94 190 PRO A CA 1
ATOM 1402 C C . PRO A 1 190 ? -13.839 3.157 9.699 1.00 97.94 190 PRO A C 1
ATOM 1404 O O . PRO A 1 190 ? -12.897 2.414 9.991 1.00 97.94 190 PRO A O 1
ATOM 1407 N N . ALA A 1 191 ? -14.540 3.795 10.637 1.00 98.19 191 ALA A N 1
ATOM 1408 C CA . ALA A 1 191 ? -14.239 3.706 12.069 1.00 98.19 191 ALA A CA 1
ATOM 1409 C C . ALA A 1 191 ? -14.269 2.263 12.603 1.00 98.19 191 ALA A C 1
ATOM 1411 O O . ALA A 1 191 ? -13.482 1.908 13.481 1.00 98.19 191 ALA A O 1
ATOM 1412 N N . ALA A 1 192 ? -15.125 1.402 12.042 1.00 97.62 192 ALA A N 1
ATOM 1413 C CA . ALA A 1 192 ? -15.165 -0.019 12.392 1.00 97.62 192 ALA A CA 1
ATOM 1414 C C . ALA A 1 192 ? -13.826 -0.726 12.113 1.00 97.62 192 ALA A C 1
ATOM 1416 O O . ALA A 1 192 ? -13.366 -1.526 12.925 1.00 97.62 192 ALA A O 1
ATOM 1417 N N . LEU A 1 193 ? -13.155 -0.382 11.008 1.00 98.31 193 LEU A N 1
ATOM 1418 C CA . LEU A 1 193 ? -11.849 -0.952 10.675 1.00 98.31 193 LEU A CA 1
ATOM 1419 C C . LEU A 1 193 ? -10.759 -0.453 11.634 1.00 98.31 193 LEU A C 1
ATOM 1421 O O . LEU A 1 193 ? -9.871 -1.213 12.021 1.00 98.31 193 LEU A O 1
ATOM 1425 N N . VAL A 1 194 ? -10.855 0.806 12.068 1.00 98.75 194 VAL A N 1
ATOM 1426 C CA . VAL A 1 194 ? -9.954 1.375 13.080 1.00 98.75 194 VAL A CA 1
ATOM 1427 C C . VAL A 1 194 ? -10.074 0.639 14.409 1.00 98.75 194 VAL A C 1
ATOM 1429 O O . VAL A 1 194 ? -9.056 0.330 15.025 1.00 98.75 194 VAL A O 1
ATOM 1432 N N . GLN A 1 195 ? -11.296 0.313 14.834 1.00 98.62 195 GLN A N 1
ATOM 1433 C CA . GLN A 1 195 ? -11.527 -0.452 16.061 1.00 98.62 195 GLN A CA 1
ATOM 1434 C C . GLN A 1 195 ? -10.874 -1.837 15.989 1.00 98.62 195 GLN A C 1
ATOM 1436 O O . GLN A 1 195 ? -10.188 -2.234 16.930 1.00 98.62 195 GLN A O 1
ATOM 1441 N N . VAL A 1 196 ? -11.020 -2.539 14.861 1.00 98.56 196 VAL A N 1
ATOM 1442 C CA . VAL A 1 196 ? -10.363 -3.838 14.635 1.00 98.56 196 VAL A CA 1
ATOM 1443 C C . VAL A 1 196 ? -8.840 -3.703 14.705 1.00 98.56 196 VAL A C 1
ATOM 1445 O O . VAL A 1 196 ? -8.177 -4.468 15.404 1.00 98.56 196 VAL A O 1
ATOM 1448 N N . ALA A 1 197 ? -8.267 -2.698 14.041 1.00 98.38 197 ALA A N 1
ATOM 1449 C CA . ALA A 1 197 ? -6.829 -2.461 14.094 1.00 98.38 197 ALA A CA 1
ATOM 1450 C C . ALA A 1 197 ? -6.333 -2.177 15.519 1.00 98.38 197 ALA A C 1
ATOM 1452 O O . ALA A 1 197 ? -5.333 -2.747 15.946 1.00 98.38 197 ALA A O 1
ATOM 1453 N N . GLN A 1 198 ? -7.042 -1.342 16.283 1.00 98.50 198 GLN A N 1
AT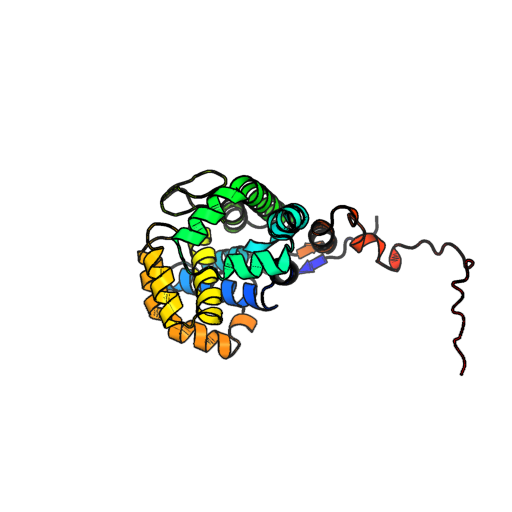OM 1454 C CA . GLN A 1 198 ? -6.695 -1.028 17.673 1.00 98.50 198 GLN A CA 1
ATOM 1455 C C . GLN A 1 198 ? -6.717 -2.260 18.581 1.00 98.50 198 GLN A C 1
ATOM 1457 O O . GLN A 1 198 ? -5.880 -2.365 19.476 1.00 98.50 198 GLN A O 1
ATOM 1462 N N . GLN A 1 199 ? -7.645 -3.190 18.345 1.00 98.50 199 GLN A N 1
ATOM 1463 C CA . GLN A 1 199 ? -7.756 -4.427 19.119 1.00 98.50 199 GLN A CA 1
ATOM 1464 C C . GLN A 1 199 ? -6.563 -5.365 18.902 1.00 98.50 199 GLN A C 1
ATOM 1466 O O . GLN A 1 199 ? -6.146 -6.028 19.847 1.00 98.50 199 GLN A O 1
ATOM 1471 N N . HIS A 1 200 ? -6.001 -5.408 17.691 1.00 98.56 200 HIS A N 1
ATOM 1472 C CA . HIS A 1 200 ? -5.006 -6.419 17.317 1.00 98.56 200 HIS A CA 1
ATOM 1473 C C . HIS A 1 200 ? -3.590 -5.889 17.057 1.00 98.56 200 HIS A C 1
ATOM 1475 O O . HIS A 1 200 ? -2.659 -6.683 16.925 1.00 98.56 200 HIS A O 1
ATOM 1481 N N . ALA A 1 201 ? -3.389 -4.569 16.987 1.00 98.25 201 ALA A N 1
ATOM 1482 C CA . ALA A 1 201 ? -2.123 -3.979 16.547 1.00 98.25 201 ALA A CA 1
ATOM 1483 C C . ALA A 1 201 ? -0.894 -4.449 17.342 1.00 98.25 201 ALA A C 1
ATOM 1485 O O . ALA A 1 201 ? 0.166 -4.636 16.750 1.00 98.25 201 ALA A O 1
ATOM 1486 N N . VAL A 1 202 ? -1.023 -4.655 18.658 1.00 98.50 202 VAL A N 1
ATOM 1487 C CA . VAL A 1 202 ? 0.085 -5.145 19.500 1.00 98.50 202 VAL A CA 1
ATOM 1488 C C . VAL A 1 202 ? 0.546 -6.525 19.031 1.00 98.50 202 VAL A C 1
ATOM 1490 O O . VAL A 1 202 ? 1.727 -6.710 18.738 1.00 98.50 202 VAL A O 1
ATOM 1493 N N . ASP A 1 203 ? -0.388 -7.468 18.906 1.00 98.44 203 ASP A N 1
ATOM 1494 C CA . ASP A 1 203 ? -0.090 -8.852 18.532 1.00 98.44 203 ASP A CA 1
ATOM 1495 C C . ASP A 1 203 ? 0.434 -8.942 17.098 1.00 98.44 203 ASP A C 1
ATOM 1497 O O . ASP A 1 203 ? 1.382 -9.671 16.812 1.00 98.44 203 ASP A O 1
ATOM 1501 N N . TRP A 1 204 ? -0.154 -8.163 16.189 1.00 98.44 204 TRP A N 1
ATOM 1502 C CA . TRP A 1 204 ? 0.249 -8.125 14.787 1.00 98.44 204 TRP A CA 1
ATOM 1503 C C . TRP A 1 204 ? 1.657 -7.577 14.591 1.00 98.44 204 TRP A C 1
ATOM 1505 O O . TRP A 1 204 ? 2.452 -8.195 13.884 1.00 98.44 204 TRP A O 1
ATOM 1515 N N . LEU A 1 205 ? 1.998 -6.455 15.227 1.00 98.12 205 LEU A N 1
ATOM 1516 C CA . LEU A 1 205 ? 3.351 -5.907 15.135 1.00 98.12 205 LEU A CA 1
ATOM 1517 C C . LEU A 1 205 ? 4.373 -6.845 15.780 1.00 98.12 205 LEU A C 1
ATOM 1519 O O . LEU A 1 205 ? 5.435 -7.064 15.203 1.00 98.12 205 LEU A O 1
ATOM 1523 N N . HIS A 1 206 ? 4.027 -7.471 16.909 1.00 98.06 206 HIS A N 1
ATOM 1524 C CA . HIS A 1 206 ? 4.892 -8.465 17.532 1.00 98.06 206 HIS A CA 1
ATOM 1525 C C . HIS A 1 206 ? 5.146 -9.672 16.618 1.00 98.06 206 HIS A C 1
ATOM 1527 O O . HIS A 1 206 ? 6.287 -10.101 16.469 1.00 98.06 206 HIS A O 1
ATOM 1533 N N . ALA A 1 207 ? 4.109 -10.195 15.958 1.00 98.00 207 ALA A N 1
ATOM 1534 C CA . ALA A 1 207 ? 4.252 -11.286 14.997 1.00 98.00 207 ALA A CA 1
ATOM 1535 C C . ALA A 1 207 ? 5.137 -10.889 13.803 1.00 98.00 207 ALA A C 1
ATOM 1537 O O . ALA A 1 207 ? 5.976 -11.673 13.357 1.00 98.00 207 ALA A O 1
ATOM 1538 N N . LEU A 1 208 ? 4.999 -9.661 13.299 1.00 97.50 208 LEU A N 1
ATOM 1539 C CA . LEU A 1 208 ? 5.850 -9.152 12.224 1.00 97.50 208 LEU A CA 1
ATOM 1540 C C . LEU A 1 208 ? 7.318 -9.017 12.645 1.00 97.50 208 LEU A C 1
ATOM 1542 O O . LEU A 1 208 ? 8.204 -9.284 11.835 1.00 97.50 208 LEU A O 1
ATOM 1546 N N . ASP A 1 209 ? 7.591 -8.644 13.893 1.00 95.88 209 ASP A N 1
ATOM 1547 C CA . ASP A 1 209 ? 8.955 -8.601 14.437 1.00 95.88 209 ASP A CA 1
ATOM 1548 C C . ASP A 1 209 ? 9.562 -10.003 14.596 1.00 95.88 209 ASP A C 1
ATOM 1550 O O . ASP A 1 209 ? 10.779 -10.164 14.530 1.00 95.88 209 ASP A O 1
ATOM 1554 N N . GLN A 1 210 ? 8.719 -11.032 14.727 1.00 96.56 210 GLN A N 1
ATOM 1555 C CA . GLN A 1 210 ? 9.122 -12.440 14.674 1.00 96.56 210 GLN A CA 1
ATOM 1556 C C . GLN A 1 210 ? 9.231 -13.001 13.244 1.00 96.56 210 GLN A C 1
ATOM 1558 O O . GLN A 1 210 ? 9.557 -14.173 13.073 1.00 96.56 210 GLN A O 1
ATOM 1563 N N . GLY A 1 211 ? 8.984 -12.186 12.214 1.00 95.19 211 GLY A N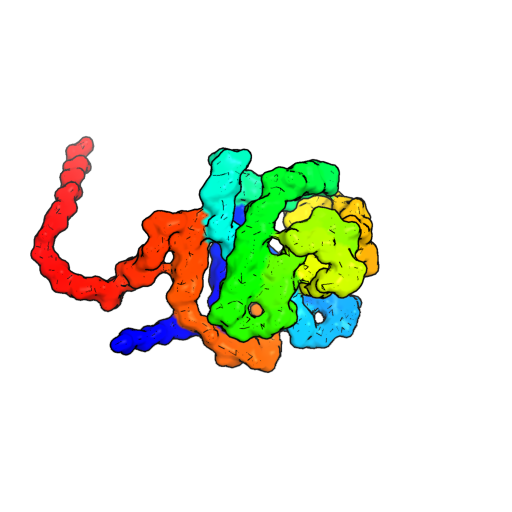 1
ATOM 1564 C CA . GLY A 1 211 ? 9.144 -12.583 10.815 1.00 95.19 211 GLY A CA 1
ATOM 1565 C C . GLY A 1 211 ? 7.878 -13.088 10.124 1.00 95.19 211 GLY A C 1
ATOM 1566 O O . GLY A 1 211 ? 7.984 -13.613 9.020 1.00 95.19 211 GLY A O 1
ATOM 1567 N N . ALA A 1 212 ? 6.681 -12.880 10.688 1.00 95.38 212 ALA A N 1
ATOM 1568 C CA . ALA A 1 212 ? 5.425 -13.375 10.104 1.00 95.38 212 ALA A CA 1
ATOM 1569 C C . ALA A 1 212 ? 5.152 -12.903 8.657 1.00 95.38 212 ALA A C 1
ATOM 1571 O O . ALA A 1 212 ? 4.394 -13.543 7.931 1.00 95.38 212 ALA A O 1
ATOM 1572 N N . ALA A 1 213 ? 5.772 -11.802 8.213 1.00 93.38 213 ALA A N 1
ATOM 1573 C CA . ALA A 1 213 ? 5.687 -11.336 6.827 1.00 93.38 213 ALA A CA 1
ATOM 1574 C C . ALA A 1 213 ? 6.368 -12.282 5.818 1.00 93.38 213 ALA A C 1
ATOM 1576 O O . ALA A 1 213 ? 5.963 -12.319 4.658 1.00 93.38 213 ALA A O 1
ATOM 1577 N N . ALA A 1 214 ? 7.378 -13.051 6.240 1.00 89.75 214 ALA A N 1
ATOM 1578 C CA . ALA A 1 214 ? 8.070 -14.013 5.380 1.00 89.75 214 ALA A CA 1
ATOM 1579 C C . ALA A 1 214 ? 7.180 -15.209 5.003 1.00 89.75 214 ALA A C 1
ATOM 1581 O O . ALA A 1 214 ? 7.374 -15.815 3.950 1.00 89.75 214 ALA A O 1
ATOM 1582 N N . ASP A 1 215 ? 6.172 -15.503 5.827 1.00 85.12 215 ASP A N 1
ATOM 1583 C CA . ASP A 1 215 ? 5.230 -16.599 5.605 1.00 85.12 215 ASP A CA 1
ATOM 1584 C C . ASP A 1 215 ? 4.117 -16.240 4.614 1.00 85.12 215 ASP A C 1
ATOM 1586 O O . ASP A 1 215 ? 3.259 -17.078 4.334 1.00 85.12 215 ASP A O 1
ATOM 1590 N N . LEU A 1 216 ? 4.100 -15.016 4.069 1.00 88.31 216 LEU A N 1
ATOM 1591 C CA . LEU A 1 216 ? 3.085 -14.592 3.112 1.00 88.31 216 LEU A CA 1
ATOM 1592 C C . LEU A 1 216 ? 3.152 -15.462 1.845 1.00 88.31 216 LEU A C 1
ATOM 1594 O O . LEU A 1 216 ? 4.101 -15.388 1.064 1.00 88.31 216 LEU A O 1
ATOM 1598 N N . GLN A 1 217 ? 2.124 -16.287 1.649 1.00 85.38 217 GLN A N 1
ATOM 1599 C CA . GLN A 1 217 ? 2.000 -17.184 0.502 1.00 85.38 217 GLN A CA 1
ATOM 1600 C C . GLN A 1 217 ? 1.144 -16.573 -0.604 1.00 85.38 217 GLN A C 1
ATOM 1602 O O . GLN A 1 217 ? 0.336 -15.671 -0.368 1.00 85.38 217 GLN A O 1
ATOM 1607 N N . ALA A 1 218 ? 1.293 -17.117 -1.813 1.00 84.00 218 ALA A N 1
ATOM 1608 C CA . ALA A 1 218 ? 0.394 -16.807 -2.913 1.00 84.00 218 ALA A CA 1
ATOM 1609 C C . ALA A 1 218 ? -1.060 -17.135 -2.517 1.00 84.00 218 ALA A C 1
ATOM 1611 O O . ALA A 1 218 ? -1.294 -18.217 -1.954 1.00 84.00 218 ALA A O 1
ATOM 1612 N N . PRO A 1 219 ? -2.031 -16.252 -2.828 1.00 83.06 219 PRO A N 1
ATOM 1613 C CA . PRO A 1 219 ? -3.446 -16.547 -2.638 1.00 83.06 219 PRO A CA 1
ATOM 1614 C C . PRO A 1 219 ? -3.823 -17.881 -3.281 1.00 83.06 219 PRO A C 1
ATOM 1616 O O . PRO A 1 219 ? -3.284 -18.250 -4.327 1.00 83.06 219 PRO A O 1
ATOM 1619 N N . GLU A 1 220 ? -4.742 -18.616 -2.658 1.00 78.62 220 GLU A N 1
ATOM 1620 C CA . GLU A 1 220 ? -5.207 -19.887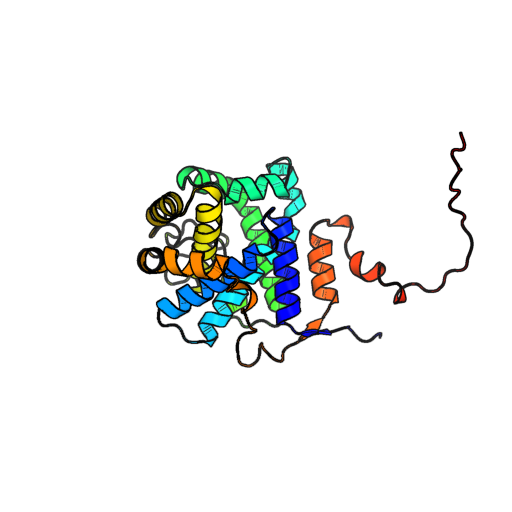 -3.212 1.00 78.62 220 GLU A CA 1
ATOM 1621 C C . GLU A 1 220 ? -5.912 -19.702 -4.568 1.00 78.62 220 GLU A C 1
ATOM 1623 O O . GLU A 1 220 ? -6.368 -18.614 -4.928 1.00 78.62 220 GLU A O 1
ATOM 1628 N N . GLY A 1 221 ? -6.038 -20.794 -5.321 1.00 77.81 221 GLY A N 1
ATOM 1629 C CA . GLY A 1 221 ? -6.748 -20.798 -6.596 1.00 77.81 221 GLY A CA 1
ATOM 1630 C C . GLY A 1 221 ? -5.910 -20.257 -7.754 1.00 77.81 221 GLY A C 1
ATOM 1631 O O . GLY A 1 221 ? -4.708 -20.497 -7.829 1.00 77.81 221 GLY A O 1
ATOM 1632 N N . ALA A 1 222 ? -6.558 -19.547 -8.682 1.00 71.56 222 ALA A N 1
ATOM 1633 C CA . ALA A 1 222 ? -5.987 -19.204 -9.989 1.00 71.56 222 ALA A CA 1
ATOM 1634 C C . ALA A 1 222 ? -4.680 -18.393 -9.923 1.00 71.56 222 ALA A C 1
ATOM 1636 O O . ALA A 1 222 ? -3.870 -18.475 -10.841 1.00 71.56 222 ALA A O 1
ATOM 1637 N N . LEU A 1 223 ? -4.453 -17.635 -8.846 1.00 81.88 223 LEU A N 1
ATOM 1638 C CA . LEU A 1 223 ? -3.239 -16.833 -8.675 1.00 81.88 223 LEU A CA 1
ATOM 1639 C C . LEU A 1 223 ? -2.011 -17.662 -8.276 1.00 81.88 223 LEU A C 1
ATOM 1641 O O . LEU A 1 223 ? -0.893 -17.241 -8.567 1.00 81.88 223 LEU A O 1
ATOM 1645 N N . ARG A 1 224 ? -2.196 -18.826 -7.634 1.00 86.62 224 ARG A N 1
ATOM 1646 C CA . ARG A 1 224 ? -1.095 -19.686 -7.168 1.00 86.62 224 ARG A CA 1
ATOM 1647 C C . ARG A 1 224 ? -0.293 -20.270 -8.328 1.00 86.62 224 ARG A C 1
ATOM 1649 O O . ARG A 1 224 ? 0.932 -20.273 -8.276 1.00 86.62 224 ARG A O 1
ATOM 1656 N N . ASP A 1 225 ? -0.994 -20.724 -9.362 1.00 87.44 225 ASP A N 1
ATOM 1657 C CA . ASP A 1 225 ? -0.394 -21.402 -10.517 1.00 87.44 225 ASP A CA 1
ATOM 1658 C C . ASP A 1 225 ? -0.152 -20.453 -11.704 1.00 87.44 225 ASP A C 1
ATOM 1660 O O . ASP A 1 225 ? 0.376 -20.858 -12.741 1.00 87.44 225 ASP A O 1
ATOM 1664 N N . ALA A 1 226 ? -0.544 -19.183 -11.571 1.00 91.56 226 ALA A N 1
ATOM 1665 C CA . ALA A 1 226 ? -0.341 -18.180 -12.602 1.00 91.56 226 ALA A CA 1
ATOM 1666 C C . ALA A 1 226 ? 1.137 -17.790 -12.734 1.00 91.56 226 ALA A C 1
ATOM 1668 O O . ALA A 1 226 ? 1.920 -17.825 -11.781 1.00 91.56 226 ALA A O 1
ATOM 1669 N N . VAL A 1 227 ? 1.503 -17.352 -13.935 1.00 94.19 227 VAL A N 1
ATOM 1670 C CA . VAL A 1 227 ? 2.848 -16.880 -14.264 1.00 94.19 227 VAL A CA 1
ATOM 1671 C C . VAL A 1 227 ? 2.796 -15.492 -14.887 1.00 94.19 227 VAL A C 1
ATOM 1673 O O . VAL A 1 227 ? 1.807 -15.127 -15.519 1.00 94.19 227 VAL A O 1
ATOM 1676 N N . ALA A 1 228 ? 3.876 -14.733 -14.731 1.00 93.88 228 ALA A N 1
ATOM 1677 C CA . ALA A 1 228 ? 4.044 -13.412 -15.323 1.00 93.88 228 ALA A CA 1
ATOM 1678 C C . ALA A 1 228 ? 5.322 -13.352 -16.176 1.00 93.88 228 ALA A C 1
ATOM 1680 O O . ALA A 1 228 ? 6.317 -13.999 -15.826 1.00 93.88 228 ALA A O 1
ATOM 1681 N N . PRO A 1 229 ? 5.320 -12.579 -17.276 1.00 91.81 229 PRO A N 1
ATOM 1682 C CA . PRO A 1 229 ? 6.518 -12.342 -18.071 1.00 91.81 229 PRO A CA 1
ATOM 1683 C C . PRO A 1 229 ? 7.513 -11.467 -17.294 1.00 91.81 229 PRO A C 1
ATOM 1685 O O . PRO A 1 229 ? 7.134 -10.447 -16.710 1.00 91.81 229 PRO A O 1
ATOM 1688 N N . LEU A 1 230 ? 8.796 -11.831 -17.309 1.00 89.25 230 LEU A N 1
ATOM 1689 C CA . LEU A 1 230 ? 9.861 -11.044 -16.672 1.00 89.25 230 LEU A CA 1
ATOM 1690 C C . LEU A 1 230 ? 10.001 -9.643 -17.283 1.00 89.25 230 LEU A C 1
ATOM 1692 O O . LEU A 1 230 ? 10.389 -8.696 -16.600 1.00 89.25 230 LEU A O 1
ATOM 1696 N N . GLU A 1 231 ? 9.648 -9.495 -18.556 1.00 89.50 231 GLU A N 1
ATOM 1697 C CA . GLU A 1 231 ? 9.684 -8.240 -19.295 1.00 89.50 231 GLU A CA 1
ATOM 1698 C C . GLU A 1 231 ? 8.765 -7.184 -18.680 1.00 89.50 231 GLU A C 1
ATOM 1700 O O . GLU A 1 231 ? 9.097 -6.003 -18.727 1.00 89.50 231 GLU A O 1
ATOM 1705 N N . LEU A 1 232 ? 7.656 -7.590 -18.053 1.00 90.06 232 LEU A N 1
ATOM 1706 C CA . LEU A 1 232 ? 6.768 -6.655 -17.366 1.00 90.06 232 LEU A CA 1
ATOM 1707 C C . LEU A 1 232 ? 7.437 -6.061 -16.122 1.00 90.06 232 LEU A C 1
ATOM 1709 O O . LEU A 1 232 ? 7.311 -4.868 -15.865 1.00 90.06 232 LEU A O 1
ATOM 1713 N N . ILE A 1 233 ? 8.198 -6.866 -15.375 1.00 90.75 233 ILE A N 1
ATOM 1714 C CA . ILE A 1 233 ? 8.972 -6.379 -14.224 1.00 90.75 233 ILE A CA 1
ATOM 1715 C C . ILE A 1 233 ? 10.036 -5.386 -14.707 1.00 90.75 233 ILE A C 1
ATOM 1717 O O . ILE A 1 233 ? 10.189 -4.311 -14.131 1.00 90.75 233 ILE A O 1
ATOM 1721 N N . ALA A 1 234 ? 10.729 -5.727 -15.797 1.00 90.56 234 ALA A N 1
ATOM 1722 C CA . ALA A 1 234 ? 11.716 -4.862 -16.434 1.00 90.56 234 ALA A CA 1
ATOM 1723 C C . ALA A 1 234 ? 11.112 -3.520 -16.890 1.00 90.56 234 ALA A C 1
ATOM 1725 O O . ALA A 1 234 ? 11.704 -2.471 -16.641 1.00 90.56 234 ALA A O 1
ATOM 1726 N N . ASP A 1 235 ? 9.925 -3.539 -17.501 1.00 90.50 235 ASP A N 1
ATOM 1727 C CA . ASP A 1 235 ? 9.227 -2.326 -17.940 1.00 90.50 235 ASP A CA 1
ATOM 1728 C C . ASP A 1 235 ? 8.840 -1.418 -16.773 1.00 90.50 235 ASP A C 1
ATOM 1730 O O . ASP A 1 235 ? 9.050 -0.208 -16.841 1.00 90.50 235 ASP A O 1
ATOM 1734 N N . VAL A 1 236 ? 8.321 -1.986 -15.680 1.00 91.31 236 VAL A N 1
ATOM 1735 C CA . VAL A 1 236 ? 7.946 -1.198 -14.496 1.00 91.31 236 VAL A CA 1
ATOM 1736 C C . VAL A 1 236 ? 9.171 -0.578 -13.817 1.00 91.31 236 VAL A C 1
ATOM 1738 O O . VAL A 1 236 ? 9.083 0.546 -13.319 1.00 91.31 236 VAL A O 1
ATOM 1741 N N . ILE A 1 237 ? 10.313 -1.274 -13.812 1.00 90.00 237 ILE A N 1
ATOM 1742 C CA . ILE A 1 237 ? 11.583 -0.738 -13.297 1.00 90.00 237 ILE A CA 1
ATOM 1743 C C . ILE A 1 237 ? 12.059 0.431 -14.163 1.00 90.00 237 ILE A C 1
ATOM 1745 O O . ILE A 1 237 ? 12.362 1.503 -13.633 1.00 90.00 237 ILE A O 1
ATOM 1749 N N . ASP A 1 238 ? 12.097 0.243 -15.485 1.00 92.19 238 ASP A N 1
ATOM 1750 C CA . ASP A 1 238 ? 12.547 1.272 -16.427 1.00 92.19 238 ASP A CA 1
ATOM 1751 C C . ASP A 1 238 ? 11.662 2.531 -16.353 1.00 92.19 238 ASP A C 1
ATOM 1753 O O . ASP A 1 238 ? 12.153 3.641 -16.557 1.00 92.19 238 ASP A O 1
ATOM 1757 N N . LEU A 1 239 ? 10.380 2.380 -15.994 1.00 90.69 239 LEU A N 1
ATOM 1758 C CA . LEU A 1 239 ? 9.418 3.478 -15.883 1.00 90.69 239 LEU A CA 1
ATOM 1759 C C . LEU A 1 239 ? 9.826 4.554 -14.866 1.00 90.69 239 LEU A C 1
ATOM 1761 O O . LEU A 1 239 ? 9.451 5.712 -15.034 1.00 90.69 239 LEU A O 1
ATOM 1765 N N . LYS A 1 240 ? 10.636 4.205 -13.853 1.00 90.50 240 LYS A N 1
ATOM 1766 C CA . LYS A 1 240 ? 11.133 5.182 -12.868 1.00 90.50 240 LYS A CA 1
ATOM 1767 C C . LYS A 1 240 ? 12.000 6.265 -13.505 1.00 90.50 240 LYS A C 1
ATOM 1769 O O . LYS A 1 240 ? 11.982 7.406 -13.051 1.00 90.50 240 LYS A O 1
ATOM 1774 N N . MET A 1 241 ? 12.733 5.912 -14.560 1.00 89.44 241 MET A N 1
ATOM 1775 C CA . MET A 1 241 ? 13.609 6.817 -15.296 1.00 89.44 241 MET A CA 1
ATOM 1776 C C . MET A 1 241 ? 13.208 6.770 -16.774 1.00 89.44 241 MET A C 1
ATOM 1778 O O . MET A 1 241 ? 13.742 5.941 -17.506 1.00 89.44 241 MET A O 1
ATOM 1782 N N . PRO A 1 242 ? 12.306 7.644 -17.262 1.00 83.44 242 PRO A N 1
ATOM 1783 C CA . PRO A 1 242 ? 11.681 7.486 -18.582 1.00 83.44 242 PRO A CA 1
ATOM 1784 C C . PRO A 1 242 ? 12.661 7.297 -19.756 1.00 83.44 242 PRO A C 1
ATOM 1786 O O . PRO A 1 242 ? 12.397 6.539 -20.693 1.00 83.44 242 PRO A O 1
ATOM 1789 N N . TRP A 1 243 ? 13.843 7.918 -19.698 1.00 86.50 243 TRP A N 1
ATOM 1790 C CA . TRP A 1 243 ? 14.908 7.763 -20.702 1.00 86.50 243 TRP A CA 1
ATOM 1791 C C . TRP A 1 243 ? 15.598 6.387 -20.700 1.00 86.50 243 TRP A C 1
ATOM 1793 O O . TRP A 1 243 ? 16.352 6.074 -21.622 1.00 86.50 243 TRP A O 1
ATOM 1803 N N . MET A 1 244 ? 15.355 5.554 -19.690 1.00 87.56 244 MET A N 1
ATOM 1804 C CA . MET A 1 244 ? 15.826 4.173 -19.588 1.00 87.56 244 MET A CA 1
ATOM 1805 C C . MET A 1 244 ? 14.832 3.164 -20.166 1.00 87.56 244 MET A C 1
ATOM 1807 O O . MET A 1 244 ? 15.095 1.972 -20.091 1.00 87.56 244 MET A O 1
ATOM 1811 N N . THR A 1 245 ? 13.739 3.589 -20.807 1.00 85.94 245 THR A N 1
ATOM 1812 C CA . THR A 1 245 ? 12.759 2.663 -21.399 1.00 85.94 245 THR A CA 1
ATOM 1813 C C . THR A 1 245 ? 13.417 1.574 -22.272 1.00 85.94 245 THR A C 1
ATOM 1815 O O . THR A 1 245 ? 14.166 1.832 -23.231 1.00 85.94 245 THR A O 1
ATOM 1818 N N . GLY A 1 246 ? 13.152 0.313 -21.919 1.00 84.00 246 GLY A N 1
ATOM 1819 C CA . GLY A 1 246 ? 13.698 -0.881 -22.562 1.00 84.00 246 GLY A CA 1
ATOM 1820 C C . GLY A 1 246 ? 15.172 -1.163 -22.255 1.00 84.00 246 GLY A C 1
ATOM 1821 O O . GLY A 1 246 ? 15.750 -2.041 -22.898 1.00 84.00 246 GLY A O 1
ATOM 1822 N N . PHE A 1 247 ? 15.803 -0.430 -21.336 1.00 87.19 247 PHE A N 1
ATOM 1823 C CA . PHE A 1 247 ? 17.182 -0.661 -20.909 1.00 87.19 247 PHE A CA 1
ATOM 1824 C C . PHE A 1 247 ? 17.322 -2.026 -20.248 1.00 87.19 247 PHE A C 1
ATOM 1826 O O . PHE A 1 247 ? 18.202 -2.790 -20.647 1.00 87.19 247 PHE A O 1
ATOM 1833 N N . SER A 1 248 ? 16.420 -2.365 -19.325 1.00 86.38 248 SER A N 1
ATOM 1834 C CA . SER A 1 248 ? 16.463 -3.635 -18.595 1.00 86.38 248 SER A CA 1
ATOM 1835 C C . SER A 1 248 ? 16.409 -4.844 -19.537 1.00 86.38 248 SER A C 1
ATOM 1837 O O . SER A 1 248 ? 17.137 -5.813 -19.346 1.00 86.38 248 SER A O 1
ATOM 1839 N N . ARG A 1 249 ? 15.652 -4.750 -20.640 1.00 82.62 249 ARG A N 1
ATOM 1840 C CA . ARG A 1 249 ? 15.628 -5.785 -21.691 1.00 82.62 249 ARG A CA 1
ATOM 1841 C C . ARG A 1 249 ? 16.920 -5.863 -22.507 1.00 82.62 249 ARG A C 1
ATOM 1843 O O . ARG A 1 249 ? 17.351 -6.947 -22.877 1.00 82.62 249 ARG A O 1
ATOM 1850 N N . ARG A 1 250 ? 17.536 -4.720 -22.826 1.00 77.56 250 ARG A N 1
ATOM 1851 C CA . ARG A 1 250 ? 18.774 -4.663 -23.632 1.00 77.56 250 ARG A CA 1
ATOM 1852 C C . ARG A 1 250 ? 20.021 -5.083 -22.852 1.00 77.56 250 ARG A C 1
ATOM 1854 O O . ARG A 1 250 ? 21.031 -5.401 -23.474 1.00 77.56 250 ARG A O 1
ATOM 1861 N N . ALA A 1 251 ? 19.966 -5.040 -21.523 1.00 70.75 251 ALA A N 1
ATOM 1862 C CA . ALA A 1 251 ? 21.053 -5.457 -20.643 1.00 70.75 251 ALA A CA 1
ATOM 1863 C C . ALA A 1 251 ? 21.229 -6.987 -20.579 1.00 70.75 251 ALA A C 1
ATOM 1865 O O . ALA A 1 251 ? 22.256 -7.448 -20.081 1.00 70.75 251 ALA A O 1
ATOM 1866 N N . ASP A 1 252 ? 20.276 -7.764 -21.109 1.00 63.47 252 ASP A N 1
ATOM 1867 C CA . ASP A 1 252 ? 20.404 -9.213 -21.227 1.00 63.47 252 ASP A CA 1
ATOM 1868 C C . ASP A 1 252 ? 21.596 -9.572 -22.146 1.00 63.47 252 ASP A C 1
ATOM 1870 O O . ASP A 1 252 ? 21.590 -9.216 -23.334 1.00 63.47 252 ASP A O 1
ATOM 1874 N N . PRO A 1 253 ? 22.637 -10.271 -21.644 1.00 55.19 253 PRO A N 1
ATOM 1875 C CA . PRO A 1 253 ? 23.785 -10.679 -22.451 1.00 55.19 253 PRO A CA 1
ATOM 1876 C C . PRO A 1 253 ? 23.405 -11.535 -23.669 1.00 55.19 253 PRO A C 1
ATOM 1878 O O . PRO A 1 253 ? 24.161 -11.552 -24.642 1.00 55.19 253 PRO A O 1
ATOM 1881 N N . TRP A 1 254 ? 22.233 -12.181 -23.672 1.00 54.00 254 TRP A N 1
ATOM 1882 C CA . TRP A 1 254 ? 21.717 -12.940 -24.817 1.00 54.00 254 TRP A CA 1
ATOM 1883 C C . TRP A 1 254 ? 21.105 -12.066 -25.922 1.00 54.00 254 TRP A C 1
ATOM 1885 O O . TRP A 1 254 ? 20.851 -12.560 -27.023 1.00 54.00 254 TRP A O 1
ATOM 1895 N N . HIS A 1 255 ? 20.900 -10.769 -25.667 1.00 49.59 255 HIS A N 1
ATOM 1896 C CA . HIS A 1 255 ? 20.340 -9.821 -26.631 1.00 49.59 255 HIS A CA 1
ATOM 1897 C C . HIS A 1 255 ? 21.409 -9.121 -27.492 1.00 49.59 255 HIS A C 1
ATOM 1899 O O . HIS A 1 255 ? 21.073 -8.429 -28.458 1.00 49.59 255 HIS A O 1
ATOM 1905 N N . ARG A 1 256 ? 22.706 -9.319 -27.214 1.00 47.16 256 ARG A N 1
ATOM 1906 C CA . ARG A 1 256 ? 23.776 -8.854 -28.106 1.00 47.16 256 ARG A CA 1
ATOM 1907 C C . ARG A 1 256 ? 23.940 -9.828 -29.281 1.00 47.16 256 ARG A C 1
ATOM 1909 O O . ARG A 1 256 ? 24.356 -10.963 -29.058 1.00 47.16 256 ARG A O 1
ATOM 1916 N N . PRO A 1 257 ? 23.770 -9.401 -30.551 1.00 43.59 257 PRO A N 1
ATOM 1917 C CA . PRO A 1 257 ? 24.626 -9.965 -31.583 1.00 43.59 257 PRO A CA 1
ATOM 1918 C C . PRO A 1 257 ? 26.057 -9.706 -31.112 1.00 43.59 257 PRO A C 1
ATOM 1920 O O . PRO A 1 257 ? 26.358 -8.585 -30.693 1.00 43.59 257 PRO A O 1
ATOM 1923 N N . CYS A 1 258 ? 26.927 -10.712 -31.148 1.00 42.00 258 CYS A N 1
ATOM 1924 C CA . CYS A 1 258 ? 28.365 -10.511 -31.020 1.00 42.00 258 CYS A CA 1
ATOM 1925 C C . CYS A 1 258 ? 28.834 -9.585 -32.158 1.00 42.00 258 CYS A C 1
ATOM 1927 O O . CYS A 1 258 ? 29.330 -10.040 -33.185 1.00 42.00 258 CYS A O 1
ATOM 1929 N N . LEU A 1 259 ? 28.620 -8.278 -32.012 1.00 38.59 259 LEU A N 1
ATOM 1930 C CA . LEU A 1 259 ? 29.290 -7.252 -32.784 1.00 38.59 259 LEU A CA 1
ATOM 1931 C C . LEU A 1 259 ? 30.734 -7.283 -32.310 1.00 38.59 259 LEU A C 1
ATOM 1933 O O . LEU A 1 259 ? 31.004 -7.189 -31.112 1.00 38.59 259 LEU A O 1
ATOM 1937 N N . GLY A 1 260 ? 31.606 -7.558 -33.273 1.00 35.66 260 GLY A N 1
ATOM 1938 C CA . GLY A 1 260 ? 32.984 -7.953 -33.075 1.00 35.66 260 GLY A CA 1
ATOM 1939 C C . GLY A 1 260 ? 33.751 -7.083 -32.092 1.00 35.66 260 GLY A C 1
ATOM 1940 O O . GLY A 1 260 ? 33.477 -5.899 -31.891 1.00 35.66 260 GLY A O 1
ATOM 1941 N N . ALA A 1 261 ? 34.753 -7.732 -31.508 1.00 45.31 261 ALA A N 1
ATOM 1942 C CA . ALA A 1 261 ? 35.898 -7.082 -30.912 1.00 45.31 261 ALA A CA 1
ATOM 1943 C C . ALA A 1 261 ? 36.315 -5.859 -31.741 1.00 45.31 261 ALA A C 1
ATOM 1945 O O . ALA A 1 261 ? 36.496 -5.975 -32.948 1.00 45.31 261 ALA A O 1
ATOM 1946 N N . GLU A 1 262 ? 36.420 -4.722 -31.054 1.00 41.31 262 GLU A N 1
ATOM 1947 C CA . GLU A 1 262 ? 37.330 -3.593 -31.282 1.00 41.31 262 GLU A CA 1
ATOM 1948 C C . GLU A 1 262 ? 36.633 -2.275 -30.944 1.00 41.31 262 GLU A C 1
ATOM 1950 O O . GLU A 1 262 ? 35.994 -1.633 -31.774 1.00 41.31 262 GLU A O 1
ATOM 1955 N N . ARG A 1 263 ? 36.798 -1.858 -29.687 1.00 37.09 263 ARG A N 1
ATOM 1956 C CA . ARG A 1 263 ? 37.075 -0.468 -29.305 1.00 37.09 263 ARG A CA 1
ATOM 1957 C C . ARG A 1 263 ? 37.566 -0.484 -27.866 1.00 37.09 263 ARG A C 1
ATOM 1959 O O . ARG A 1 263 ? 36.809 -0.743 -26.935 1.00 37.09 263 ARG A O 1
ATOM 1966 N N . GLY A 1 264 ? 38.877 -0.302 -27.736 1.00 42.41 264 GLY A N 1
ATOM 1967 C CA . GLY A 1 264 ? 39.591 -0.288 -26.471 1.00 42.41 264 GLY A CA 1
ATOM 1968 C C . GLY A 1 264 ? 39.043 0.772 -25.524 1.00 42.41 264 GLY A C 1
ATOM 1969 O O . GLY A 1 264 ? 38.924 1.943 -25.878 1.00 42.41 264 GLY A O 1
ATOM 1970 N N . LEU A 1 265 ? 38.747 0.342 -24.303 1.00 33.97 265 LEU A N 1
ATOM 1971 C CA . LEU A 1 265 ? 38.677 1.224 -23.153 1.00 33.97 265 LEU A CA 1
ATOM 1972 C C . LEU A 1 265 ? 40.067 1.205 -22.523 1.00 33.97 265 LEU A C 1
ATOM 1974 O O . LEU A 1 265 ? 40.468 0.226 -21.896 1.00 33.97 265 LEU A O 1
ATOM 1978 N N . GLY A 1 266 ? 40.826 2.268 -22.786 1.00 31.50 266 GLY A N 1
ATOM 1979 C CA . GLY A 1 266 ? 42.096 2.522 -22.128 1.00 31.50 266 GLY A CA 1
ATOM 1980 C C . GLY A 1 266 ? 41.850 2.811 -20.653 1.00 31.50 266 GLY A C 1
ATOM 1981 O O . GLY A 1 266 ? 41.363 3.882 -20.303 1.00 31.50 266 GLY A O 1
ATOM 1982 N N . PHE A 1 267 ? 42.200 1.856 -19.799 1.00 31.81 267 PHE A N 1
ATOM 1983 C CA . PHE A 1 267 ? 42.513 2.131 -18.407 1.00 31.81 267 PHE A CA 1
ATOM 1984 C C . PHE A 1 267 ? 43.984 2.540 -18.362 1.00 31.81 267 PHE A C 1
ATOM 1986 O O . PHE A 1 267 ? 44.869 1.698 -18.479 1.00 31.81 267 PHE A O 1
ATOM 1993 N N . THR A 1 268 ? 44.256 3.839 -18.256 1.00 32.75 268 THR A N 1
ATOM 1994 C CA . THR A 1 268 ? 45.578 4.303 -17.834 1.00 32.75 268 THR A CA 1
ATOM 1995 C C . THR A 1 268 ? 45.748 3.982 -16.358 1.00 32.75 268 THR A C 1
ATOM 1997 O O . THR A 1 268 ? 45.039 4.525 -15.509 1.00 32.75 268 THR A O 1
ATOM 2000 N N . GLU A 1 269 ? 46.686 3.079 -16.092 1.00 34.38 269 GLU A N 1
ATOM 2001 C CA . GLU A 1 269 ? 47.332 2.867 -14.803 1.00 34.38 269 GLU A CA 1
ATOM 2002 C C . GLU A 1 269 ? 47.777 4.207 -14.204 1.00 34.38 269 GLU A C 1
ATOM 2004 O O . GLU A 1 269 ? 48.449 5.003 -14.862 1.00 34.38 269 GLU A O 1
ATOM 2009 N N . VAL A 1 270 ? 47.443 4.437 -12.935 1.00 33.00 270 VAL A N 1
ATOM 2010 C CA . VAL A 1 270 ? 48.193 5.369 -12.093 1.00 33.00 270 VAL A CA 1
ATOM 2011 C C . VAL A 1 270 ? 49.146 4.510 -11.275 1.00 33.00 270 VAL A C 1
ATOM 2013 O O . VAL A 1 270 ? 48.722 3.777 -10.383 1.00 33.00 270 VAL A O 1
ATOM 2016 N N . ALA A 1 271 ? 50.423 4.558 -11.644 1.00 35.06 271 ALA A N 1
ATOM 2017 C CA . ALA A 1 271 ? 51.520 4.019 -10.861 1.00 35.06 271 ALA A CA 1
ATOM 2018 C C . ALA A 1 271 ? 52.192 5.152 -10.068 1.00 35.06 271 ALA A C 1
ATOM 2020 O O . ALA A 1 271 ? 52.451 6.215 -10.634 1.00 35.06 271 ALA A O 1
ATOM 2021 N N . GLN A 1 272 ? 52.550 4.805 -8.824 1.00 37.69 272 GLN A N 1
ATOM 2022 C CA . GLN A 1 272 ? 53.312 5.528 -7.786 1.00 37.69 272 GLN A CA 1
ATOM 2023 C C . GLN A 1 272 ? 52.515 6.414 -6.828 1.00 37.69 272 GLN A C 1
ATOM 2025 O O . GLN A 1 272 ? 51.989 7.467 -7.242 1.00 37.69 272 GLN A O 1
#

pLDDT: mean 89.45, std 15.55, range [31.5, 98.81]

Foldseek 3Di:
DPDQDKDQLVVLLLLLLQLLCQQLLHPSCLLLLLLQQLLVLCVLVVHDLQLSLLLSSLSSLLRLLSLQCQVVCCVVQVHRRVSSLVLLLPLDPVVVLVVQVVCQVVLQSQLVRSLVLCVQSVHDCSNSVLSNQLQQAQLQSGDDVSDHPPVHRQSSQSSVLSSLLSSNCVNPNNVSSLVSSCVCDSTHHDNVSSVSCVVCSVVSVVVVVVPVSVVDARRPDPSRRGMHGVVSSVQSSLSSPVVCHCVSVCPPPVNDPCPDDDDDDDDDDDDD